Protein AF-A0A1J3JUL1-F1 (afdb_monomer)

Sequence (187 aa):
LAASTSNGNPLPDGVLQKTLEACDRVLDLDSTRTKVLEFVESKMGSVAPNLSVAAKLMGTAGGLSALANMPACDVQVLGHKRKSLVGFASHSSRVGYLEQTEILQKKTPPGLGMRVGRLLAAKSTLAARVDAEGGDPAGTYGRALREEIGKKIDKWQEPPPARQPKPLAVPCFEPKKRRGGRRLRRM

pLDDT: mean 82.04, std 10.99, range [49.25, 96.75]

Structure (mmCIF, N/CA/C/O backbone):
data_AF-A0A1J3JUL1-F1
#
_entry.id   AF-A0A1J3JUL1-F1
#
loop_
_atom_site.group_PDB
_atom_site.id
_atom_site.type_symbol
_atom_site.label_atom_id
_atom_site.label_alt_id
_atom_site.label_comp_id
_atom_site.label_asym_id
_atom_site.label_entity_id
_atom_site.label_seq_id
_atom_site.pdbx_PDB_ins_code
_atom_site.Cartn_x
_atom_site.Cartn_y
_atom_site.Cartn_z
_atom_site.occupancy
_atom_site.B_iso_or_equiv
_atom_site.auth_seq_id
_atom_site.auth_comp_id
_atom_site.auth_asym_id
_atom_site.auth_atom_id
_atom_site.pdbx_PDB_model_num
ATOM 1 N N . LEU A 1 1 ? 12.029 1.481 38.246 1.00 54.12 1 LEU A N 1
ATOM 2 C CA . LEU A 1 1 ? 12.838 2.704 38.467 1.00 54.12 1 LEU A CA 1
ATOM 3 C C . LEU A 1 1 ? 12.025 3.974 38.223 1.00 54.12 1 LEU A C 1
ATOM 5 O O . LEU A 1 1 ? 11.903 4.744 39.160 1.00 54.12 1 LEU A O 1
ATOM 9 N N . ALA A 1 2 ? 11.380 4.157 37.061 1.00 68.25 2 ALA A N 1
ATOM 10 C CA . ALA A 1 2 ? 10.563 5.355 36.794 1.00 68.25 2 ALA A CA 1
ATOM 11 C C . ALA A 1 2 ? 9.402 5.580 37.789 1.00 68.25 2 ALA A C 1
ATOM 13 O O . ALA A 1 2 ? 9.157 6.715 38.173 1.00 68.25 2 ALA A O 1
ATOM 14 N N . ALA A 1 3 ? 8.738 4.514 38.255 1.00 72.50 3 ALA A N 1
ATOM 15 C CA . ALA A 1 3 ? 7.666 4.615 39.255 1.00 72.50 3 ALA A CA 1
ATOM 16 C C . ALA A 1 3 ? 8.159 5.045 40.653 1.00 72.50 3 ALA A C 1
ATOM 18 O O . ALA A 1 3 ? 7.391 5.585 41.436 1.00 72.50 3 ALA A O 1
ATOM 19 N N . SER A 1 4 ? 9.437 4.813 40.972 1.00 71.94 4 SER A N 1
ATOM 20 C CA . SER A 1 4 ? 10.032 5.156 42.272 1.00 71.94 4 SER A CA 1
ATOM 21 C C . SER A 1 4 ? 10.598 6.581 42.303 1.00 71.94 4 SER A C 1
ATOM 23 O O . SER A 1 4 ? 10.791 7.129 43.380 1.00 71.94 4 SER A O 1
ATOM 25 N N . THR A 1 5 ? 10.874 7.179 41.137 1.00 82.25 5 THR A N 1
ATOM 26 C CA . THR A 1 5 ? 11.437 8.536 40.992 1.00 82.25 5 THR A CA 1
ATOM 27 C C . THR A 1 5 ? 10.463 9.518 40.332 1.00 82.25 5 THR A C 1
ATOM 29 O O . THR A 1 5 ? 10.878 10.584 39.880 1.00 82.25 5 THR A O 1
ATOM 32 N N . SER A 1 6 ? 9.183 9.160 40.190 1.00 81.69 6 SER A N 1
ATOM 33 C CA . SER A 1 6 ? 8.182 10.038 39.583 1.00 81.69 6 SER A CA 1
ATOM 34 C C . SER A 1 6 ? 7.623 11.023 40.607 1.00 81.69 6 SER A C 1
ATOM 36 O O . SER A 1 6 ? 7.061 10.604 41.614 1.00 81.69 6 SER A O 1
ATOM 38 N N . ASN A 1 7 ? 7.667 12.319 40.297 1.00 83.81 7 ASN A N 1
ATOM 39 C CA . ASN A 1 7 ? 7.059 13.395 41.097 1.00 83.81 7 ASN A CA 1
ATOM 40 C C . ASN A 1 7 ? 5.519 13.468 40.948 1.00 83.81 7 ASN A C 1
ATOM 42 O O . ASN A 1 7 ? 4.942 14.552 40.977 1.00 83.81 7 ASN A O 1
ATOM 46 N N . GLY A 1 8 ? 4.854 12.342 40.676 1.00 82.81 8 GLY A N 1
ATOM 47 C CA . GLY A 1 8 ? 3.410 12.291 40.439 1.00 82.81 8 GLY A CA 1
ATOM 48 C C . GLY A 1 8 ? 2.609 12.228 41.740 1.00 82.81 8 GLY A C 1
ATOM 49 O O . GLY A 1 8 ? 3.049 11.616 42.709 1.00 82.81 8 GLY A O 1
ATOM 50 N N . ASN A 1 9 ? 1.412 12.819 41.745 1.00 84.38 9 ASN A N 1
ATOM 51 C CA . ASN A 1 9 ? 0.472 12.712 42.863 1.00 84.38 9 ASN A CA 1
ATOM 52 C C . ASN A 1 9 ? -0.394 11.445 42.732 1.00 84.38 9 ASN A C 1
ATOM 54 O O . ASN A 1 9 ? -0.746 11.077 41.606 1.00 84.38 9 ASN A O 1
ATOM 58 N N . PRO A 1 10 ? -0.780 10.796 43.847 1.00 83.31 10 PRO A N 1
ATOM 59 C CA . PRO A 1 10 ? -1.686 9.654 43.811 1.00 83.31 10 PRO A CA 1
ATOM 60 C C . PRO A 1 10 ? -3.059 10.067 43.264 1.00 83.31 10 PRO A C 1
ATOM 62 O O . PRO A 1 10 ? -3.615 11.100 43.642 1.00 83.31 10 PRO A O 1
ATOM 65 N N . LEU A 1 11 ? -3.595 9.257 42.351 1.00 85.31 11 LEU A N 1
ATOM 66 C CA . LEU A 1 11 ? -4.933 9.449 41.796 1.00 85.31 11 LEU A CA 1
ATOM 67 C C . LEU A 1 11 ? -5.987 9.014 42.828 1.00 85.31 11 LEU A C 1
ATOM 69 O O . LEU A 1 11 ? -5.806 7.974 43.456 1.00 85.31 11 LEU A O 1
ATOM 73 N N . PRO A 1 12 ? -7.096 9.757 42.990 1.00 92.25 12 PRO A N 1
ATOM 74 C CA . PRO A 1 12 ? -8.197 9.325 43.846 1.00 92.25 12 PRO A CA 1
ATOM 75 C C . PRO A 1 12 ? -8.881 8.079 43.266 1.00 92.25 12 PRO A C 1
ATOM 77 O O . PRO A 1 12 ? -9.034 7.972 42.046 1.00 92.25 12 PRO A O 1
ATOM 80 N N . ASP A 1 13 ? -9.348 7.174 44.131 1.00 89.50 13 ASP A N 1
ATOM 81 C CA . ASP A 1 13 ? -9.840 5.836 43.752 1.00 89.50 13 ASP A CA 1
ATOM 82 C C . ASP A 1 13 ? -10.918 5.863 42.657 1.00 89.50 13 ASP A C 1
ATOM 84 O O . ASP A 1 13 ? -10.868 5.089 41.701 1.00 89.50 13 ASP A O 1
ATOM 88 N N . GLY A 1 14 ? -11.853 6.818 42.722 1.00 92.12 14 GLY A N 1
ATOM 89 C CA . GLY A 1 14 ? -12.905 6.962 41.709 1.00 92.12 14 GLY A CA 1
ATOM 90 C C . GLY A 1 14 ? -12.401 7.418 40.332 1.00 92.12 14 GLY A C 1
ATOM 91 O O . GLY A 1 14 ? -13.039 7.136 39.318 1.00 92.12 14 GLY A O 1
ATOM 92 N N . VAL A 1 15 ? -11.264 8.120 40.267 1.00 91.44 15 VAL A N 1
ATOM 93 C CA . VAL A 1 15 ? -10.603 8.471 38.998 1.00 91.44 15 VAL A CA 1
ATOM 94 C C . VAL A 1 15 ? -9.750 7.301 38.524 1.00 91.44 15 VAL A C 1
ATOM 96 O O . VAL A 1 15 ? -9.795 6.982 37.339 1.00 91.44 15 VAL A O 1
ATOM 99 N N . LEU A 1 16 ? -9.048 6.619 39.436 1.00 91.69 16 LEU A N 1
ATOM 100 C CA . LEU A 1 16 ? -8.253 5.432 39.126 1.00 91.69 16 LEU A CA 1
ATOM 101 C C . LEU A 1 16 ? -9.113 4.344 38.465 1.00 91.69 16 LEU A C 1
ATOM 103 O O . LEU A 1 16 ? -8.769 3.859 37.388 1.00 91.69 16 LEU A O 1
ATOM 107 N N . GLN A 1 17 ? -10.270 4.027 39.049 1.00 94.88 17 GLN A N 1
ATOM 108 C CA . GLN A 1 17 ? -11.186 3.026 38.503 1.00 94.88 17 GLN A CA 1
ATOM 109 C C . GLN A 1 17 ? -11.669 3.400 37.094 1.00 94.88 17 GLN A C 1
ATOM 111 O O . GLN A 1 17 ? -11.587 2.587 36.178 1.00 94.88 17 GLN A O 1
ATOM 116 N N . LYS A 1 18 ? -12.058 4.663 36.874 1.00 94.75 18 LYS A N 1
ATOM 117 C CA . LYS A 1 18 ? -12.450 5.156 35.541 1.00 94.75 18 LYS A CA 1
ATOM 118 C C . LYS A 1 18 ? -11.309 5.089 34.529 1.00 94.75 18 LYS A C 1
ATOM 120 O O . LYS A 1 18 ? -11.552 4.804 33.359 1.00 94.75 18 LYS A O 1
ATOM 125 N N . THR A 1 19 ? -10.074 5.374 34.949 1.00 94.00 19 THR A N 1
ATOM 126 C CA . THR A 1 19 ? -8.912 5.269 34.056 1.00 94.00 19 THR A CA 1
ATOM 127 C C . THR A 1 19 ? -8.612 3.825 33.679 1.00 94.00 19 THR A C 1
ATOM 129 O O . THR A 1 19 ? -8.316 3.571 32.517 1.00 94.00 19 THR A O 1
ATOM 132 N N . LEU A 1 20 ? -8.749 2.881 34.614 1.00 94.88 20 LEU A N 1
ATOM 133 C CA . LEU A 1 20 ? -8.580 1.455 34.336 1.00 94.88 20 LEU A CA 1
ATOM 134 C C . LEU A 1 20 ? -9.670 0.947 33.385 1.00 94.88 20 LEU A C 1
ATOM 136 O O . LEU A 1 20 ? -9.342 0.372 32.354 1.00 94.88 20 LEU A O 1
ATOM 140 N N . GLU A 1 21 ? -10.938 1.287 33.634 1.00 95.81 21 GLU A N 1
ATOM 141 C CA . GLU A 1 21 ? -12.042 0.956 32.719 1.00 95.81 21 GLU A CA 1
ATOM 142 C C . GLU A 1 21 ? -11.836 1.545 31.314 1.00 95.81 21 GLU A C 1
ATOM 144 O O . GLU A 1 21 ? -12.168 0.919 30.307 1.00 95.81 21 GLU A O 1
ATOM 149 N N . ALA A 1 22 ? -11.295 2.764 31.216 1.00 95.50 22 ALA A N 1
ATOM 150 C CA . ALA A 1 22 ? -10.967 3.369 29.930 1.00 95.50 22 ALA A CA 1
ATOM 151 C C . ALA A 1 22 ? -9.841 2.607 29.214 1.00 95.50 22 ALA A C 1
ATOM 153 O O . ALA A 1 22 ? -9.928 2.405 28.003 1.00 95.50 22 ALA A O 1
ATOM 154 N N . CYS A 1 23 ? -8.812 2.164 29.943 1.00 96.25 23 CYS A N 1
ATOM 155 C CA . CYS A 1 23 ? -7.747 1.324 29.400 1.00 96.25 23 CYS A CA 1
ATOM 156 C C . CYS A 1 23 ? -8.290 -0.014 28.884 1.00 96.25 23 CYS A C 1
ATOM 158 O O . CYS A 1 23 ? -7.965 -0.392 27.760 1.00 96.25 23 CYS A O 1
ATOM 160 N N . ASP A 1 24 ? -9.164 -0.677 29.642 1.00 96.75 24 ASP A N 1
ATOM 161 C CA . ASP A 1 24 ? -9.777 -1.946 29.236 1.00 96.75 24 ASP A CA 1
ATOM 162 C C . ASP A 1 24 ? -10.604 -1.776 27.955 1.00 96.75 24 ASP A C 1
ATOM 164 O O . ASP A 1 24 ? -10.423 -2.515 26.989 1.00 96.75 24 ASP A O 1
ATOM 168 N N . ARG A 1 25 ? -11.410 -0.708 27.865 1.00 96.06 25 ARG A N 1
ATOM 169 C CA . ARG A 1 25 ? -12.145 -0.374 26.630 1.00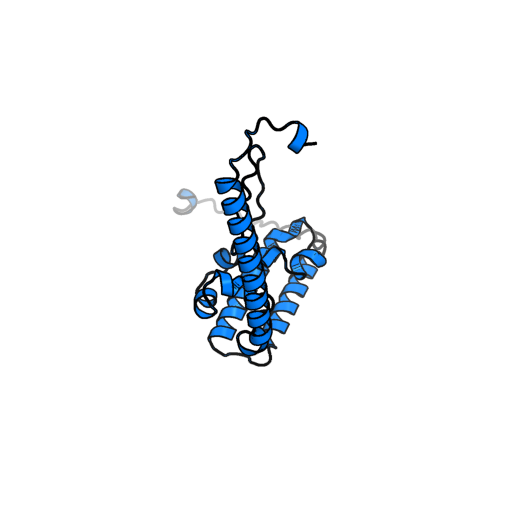 96.06 25 ARG A CA 1
ATOM 170 C C . ARG A 1 25 ? -11.222 -0.130 25.438 1.00 96.06 25 ARG A C 1
ATOM 172 O O . ARG A 1 25 ? -11.572 -0.473 24.311 1.00 96.06 25 ARG A O 1
ATOM 179 N N . VAL A 1 26 ? -10.058 0.485 25.651 1.00 96.19 26 VAL A N 1
ATOM 180 C CA . VAL A 1 26 ? -9.067 0.696 24.583 1.00 96.19 26 VAL A CA 1
ATOM 181 C C . VAL A 1 26 ? -8.480 -0.636 24.115 1.00 96.19 26 VAL A C 1
ATOM 183 O O . VAL A 1 26 ? -8.322 -0.826 22.908 1.00 96.19 26 VAL A O 1
ATOM 186 N N . LEU A 1 27 ? -8.199 -1.565 25.032 1.00 95.81 27 LEU A N 1
ATOM 187 C CA . LEU A 1 27 ? -7.730 -2.911 24.694 1.00 95.81 27 LEU A CA 1
ATOM 188 C C . LEU A 1 27 ? -8.799 -3.701 23.926 1.00 95.81 27 LEU A C 1
ATOM 190 O O . LEU A 1 27 ? -8.493 -4.318 22.903 1.00 95.81 27 LEU A O 1
ATOM 194 N N . ASP A 1 28 ? -10.061 -3.607 24.343 1.00 96.50 28 ASP A N 1
ATOM 195 C CA . ASP A 1 28 ? -11.188 -4.228 23.643 1.00 96.50 28 ASP A CA 1
ATOM 196 C C . ASP A 1 28 ? -11.354 -3.672 22.223 1.00 96.50 28 ASP A C 1
ATOM 198 O O . ASP A 1 28 ? -11.543 -4.434 21.267 1.00 96.50 28 ASP A O 1
ATOM 202 N N . LEU A 1 29 ? -11.227 -2.353 22.052 1.00 95.00 29 LEU A N 1
ATOM 203 C CA . LEU A 1 29 ? -11.261 -1.709 20.739 1.00 95.00 29 LEU A CA 1
ATOM 204 C C . LEU A 1 29 ? -10.097 -2.153 19.848 1.00 95.00 29 LEU A C 1
ATOM 206 O O . LEU A 1 29 ? -10.309 -2.390 18.657 1.00 95.00 29 LEU A O 1
ATOM 210 N N . ASP A 1 30 ? -8.889 -2.300 20.395 1.00 91.06 30 ASP A N 1
ATOM 211 C CA . ASP A 1 30 ? -7.740 -2.786 19.626 1.00 91.06 30 ASP A CA 1
ATOM 212 C C . ASP A 1 30 ? -7.923 -4.255 19.210 1.00 91.06 30 ASP A C 1
ATOM 214 O O . ASP A 1 30 ? -7.691 -4.600 18.050 1.00 91.06 30 ASP A O 1
ATOM 218 N N . SER A 1 31 ? -8.470 -5.097 20.096 1.00 93.88 31 SER A N 1
ATOM 219 C CA . SER A 1 31 ? -8.807 -6.492 19.775 1.00 93.88 31 SER A CA 1
ATOM 220 C C . SER A 1 31 ? -9.925 -6.616 18.729 1.00 93.88 31 SER A C 1
ATOM 222 O O . SER A 1 31 ? -9.931 -7.516 17.890 1.00 93.88 31 SER A O 1
ATOM 224 N N . THR A 1 32 ? -10.891 -5.697 18.743 1.00 92.88 32 THR A N 1
ATOM 225 C CA . THR A 1 32 ? -11.963 -5.657 17.742 1.00 92.88 32 THR A CA 1
ATOM 226 C C . THR A 1 32 ? -11.412 -5.192 16.399 1.00 92.88 32 THR A C 1
ATOM 228 O O . THR A 1 32 ? -11.752 -5.740 15.350 1.00 92.88 32 THR A O 1
ATOM 231 N N . ARG A 1 33 ? -10.499 -4.218 16.418 1.00 86.69 33 ARG A N 1
ATOM 232 C CA . ARG A 1 33 ? -9.813 -3.728 15.225 1.00 86.69 33 ARG A CA 1
ATOM 233 C C . ARG A 1 33 ? -9.001 -4.825 14.539 1.00 86.69 33 ARG A C 1
ATOM 235 O O . ARG A 1 33 ? -9.057 -4.912 13.313 1.00 86.69 33 ARG A O 1
ATOM 242 N N . THR A 1 34 ? -8.258 -5.643 15.283 1.00 85.75 34 THR A N 1
ATOM 243 C CA . THR A 1 34 ? -7.502 -6.764 14.698 1.00 85.75 34 THR A CA 1
ATOM 244 C C . THR A 1 34 ? -8.429 -7.792 14.059 1.00 85.75 34 THR A C 1
ATOM 246 O O . THR A 1 34 ? -8.206 -8.144 12.904 1.00 85.75 34 THR A O 1
ATOM 249 N N . LYS A 1 35 ? -9.535 -8.163 14.717 1.00 89.38 35 LYS A N 1
ATOM 250 C CA . LYS A 1 35 ? -10.554 -9.064 14.137 1.00 89.38 35 LYS A CA 1
ATOM 251 C C . LYS A 1 35 ? -11.140 -8.536 12.824 1.00 89.38 35 LYS A C 1
ATOM 253 O O . LYS A 1 35 ? -11.316 -9.291 11.872 1.00 89.38 35 LYS A O 1
ATOM 258 N N . VAL A 1 36 ? -11.430 -7.234 12.745 1.00 85.88 36 VAL A N 1
ATOM 259 C CA . VAL A 1 36 ? -11.925 -6.612 11.504 1.00 85.88 36 VAL A CA 1
ATOM 260 C C . VAL A 1 36 ? -10.863 -6.657 10.404 1.00 85.88 36 VAL A C 1
ATOM 262 O O . VAL A 1 36 ? -11.195 -6.939 9.254 1.00 85.88 36 VAL A O 1
ATOM 265 N N . LEU A 1 37 ? -9.592 -6.415 10.734 1.00 80.06 37 LEU A N 1
ATOM 266 C CA . LEU A 1 37 ? -8.500 -6.513 9.763 1.00 80.06 37 LEU A CA 1
ATOM 267 C C . LEU A 1 37 ? -8.333 -7.944 9.239 1.00 80.06 37 LEU A C 1
ATOM 269 O O . LEU A 1 37 ? -8.253 -8.117 8.028 1.00 80.06 37 LEU A O 1
ATOM 273 N N . GLU A 1 38 ? -8.365 -8.953 10.110 1.00 83.25 38 GLU A N 1
ATOM 274 C CA . GLU A 1 38 ? -8.310 -10.370 9.719 1.00 83.25 38 GLU A CA 1
ATOM 275 C C . GLU A 1 38 ? -9.493 -10.760 8.820 1.00 83.25 38 GLU A C 1
ATOM 277 O O . GLU A 1 38 ? -9.323 -11.429 7.797 1.00 83.25 38 GLU A O 1
ATOM 282 N N . PHE A 1 39 ? -10.700 -10.285 9.143 1.00 84.75 39 PHE A N 1
ATOM 283 C CA . PHE A 1 39 ? -11.875 -10.502 8.302 1.00 84.75 39 PHE A CA 1
ATOM 284 C C . PHE A 1 39 ? -11.696 -9.889 6.908 1.00 84.75 39 PHE A C 1
ATOM 286 O O . PHE A 1 39 ? -11.957 -10.546 5.897 1.00 84.75 39 PHE A O 1
ATOM 293 N N . VAL A 1 40 ? -11.205 -8.651 6.837 1.00 80.38 40 VAL A N 1
ATOM 294 C CA . VAL A 1 40 ? -10.922 -7.972 5.568 1.00 80.38 40 VAL A CA 1
ATOM 295 C C . VAL A 1 40 ? -9.830 -8.704 4.786 1.00 80.38 40 VAL A C 1
ATOM 297 O O . VAL A 1 40 ? -9.984 -8.891 3.582 1.00 80.38 40 VAL A O 1
ATOM 300 N N . GLU A 1 41 ? -8.770 -9.182 5.441 1.00 78.94 41 GLU A N 1
ATOM 301 C CA . GLU A 1 41 ? -7.718 -9.993 4.813 1.00 78.94 41 GLU A CA 1
ATOM 302 C C . GLU A 1 41 ? -8.278 -11.294 4.216 1.00 78.94 41 GLU A C 1
ATOM 304 O O . GLU A 1 41 ? -7.962 -11.622 3.072 1.00 78.94 41 GLU A O 1
ATOM 309 N N . SER A 1 42 ? -9.191 -11.975 4.918 1.00 83.44 42 SER A N 1
ATOM 310 C CA . SER A 1 42 ? -9.843 -13.195 4.416 1.00 83.44 42 SER A CA 1
ATOM 311 C C . SER A 1 42 ? -10.685 -12.958 3.154 1.00 83.44 42 SER A C 1
ATOM 313 O O . SER A 1 42 ? -10.740 -13.804 2.261 1.00 83.44 42 SER A O 1
ATOM 315 N N . LYS A 1 43 ? -11.323 -11.784 3.046 1.00 81.94 43 LYS A N 1
ATOM 316 C CA . LYS A 1 43 ? -12.137 -11.391 1.885 1.00 81.94 43 LYS A CA 1
ATOM 317 C C . LYS A 1 43 ? -11.320 -10.722 0.786 1.00 81.94 43 LYS A C 1
ATOM 319 O O . LYS A 1 43 ? -11.799 -10.614 -0.345 1.00 81.94 43 LYS A O 1
ATOM 324 N N . MET A 1 44 ? -10.081 -10.337 1.077 1.00 81.31 44 MET A N 1
ATOM 325 C CA . MET A 1 44 ? -9.228 -9.605 0.152 1.00 81.31 44 MET A CA 1
ATOM 326 C C . MET A 1 44 ? -8.979 -10.358 -1.146 1.00 81.31 44 MET A C 1
ATOM 328 O O . MET A 1 44 ? -9.042 -9.759 -2.212 1.00 81.31 44 MET A O 1
ATOM 332 N N . GLY A 1 45 ? -8.785 -11.678 -1.063 1.00 77.25 45 GLY A N 1
ATOM 333 C CA . GLY A 1 45 ? -8.585 -12.521 -2.242 1.00 77.25 45 GLY A CA 1
ATOM 334 C C . GLY A 1 45 ? -9.751 -12.482 -3.236 1.00 77.25 45 GLY A C 1
ATOM 335 O O . GLY A 1 45 ? -9.544 -12.774 -4.405 1.00 77.25 45 GLY A O 1
ATOM 336 N N . SER A 1 46 ? -10.953 -12.092 -2.790 1.00 78.12 46 SER A N 1
ATOM 337 C CA . SER A 1 46 ? -12.123 -11.899 -3.658 1.00 78.12 46 SER A CA 1
ATOM 338 C C . SER A 1 46 ? -12.346 -10.447 -4.093 1.00 78.12 46 SER A C 1
ATOM 340 O O . SER A 1 46 ? -12.885 -10.220 -5.168 1.00 78.12 46 SER A O 1
ATOM 342 N N . VAL A 1 47 ? -11.951 -9.469 -3.270 1.00 78.75 47 VAL A N 1
ATOM 343 C CA . VAL A 1 47 ? -12.249 -8.040 -3.494 1.00 78.75 47 VAL A CA 1
ATOM 344 C C . VAL A 1 47 ? -11.123 -7.323 -4.239 1.00 78.75 47 VAL A C 1
ATOM 346 O O . VAL A 1 47 ? -11.390 -6.473 -5.078 1.00 78.75 47 VAL A O 1
ATOM 349 N N . ALA A 1 48 ? -9.869 -7.638 -3.919 1.00 81.44 48 ALA A N 1
ATOM 350 C CA . ALA A 1 48 ? -8.688 -7.018 -4.511 1.00 81.44 48 ALA A CA 1
ATOM 351 C C . ALA A 1 48 ? -7.553 -8.057 -4.625 1.00 81.44 48 ALA A C 1
ATOM 353 O O . ALA A 1 48 ? -6.598 -8.037 -3.838 1.00 81.44 48 ALA A O 1
ATOM 354 N N . PRO A 1 49 ? -7.661 -9.013 -5.569 1.00 80.69 49 PRO A N 1
ATOM 355 C CA . PRO A 1 49 ? -6.707 -10.114 -5.713 1.00 80.69 49 PRO A CA 1
ATOM 356 C C . PRO A 1 49 ? -5.303 -9.649 -6.131 1.00 80.69 49 PRO A C 1
ATOM 358 O O . PRO A 1 49 ? -4.327 -10.371 -5.914 1.00 80.69 49 PRO A O 1
ATOM 361 N N . ASN A 1 50 ? -5.169 -8.448 -6.708 1.00 81.56 50 ASN A N 1
ATOM 362 C CA . ASN A 1 50 ? -3.889 -7.924 -7.180 1.00 81.56 50 ASN A CA 1
ATOM 363 C C . ASN A 1 50 ? -3.113 -7.139 -6.104 1.00 81.56 50 ASN A C 1
ATOM 365 O O . ASN A 1 50 ? -1.924 -6.857 -6.290 1.00 81.56 50 ASN A O 1
ATOM 369 N N . LEU A 1 51 ? -3.734 -6.820 -4.962 1.00 77.75 51 LEU A N 1
ATOM 370 C CA . LEU A 1 51 ? -3.133 -6.064 -3.861 1.00 77.75 51 LEU A CA 1
ATOM 371 C C . LEU A 1 51 ? -2.882 -6.923 -2.611 1.00 77.75 51 LEU A C 1
ATOM 373 O O . LEU A 1 51 ? -3.776 -7.186 -1.815 1.00 77.75 51 LEU A O 1
ATOM 377 N N . SER A 1 52 ? -1.618 -7.253 -2.335 1.00 64.38 52 SER A N 1
ATOM 378 C CA . SER A 1 52 ? -1.255 -8.068 -1.161 1.00 64.38 52 SER A CA 1
ATOM 379 C C . SER A 1 52 ? -1.273 -7.328 0.188 1.00 64.38 52 SER A C 1
ATOM 381 O O . SER A 1 52 ? -1.304 -7.967 1.231 1.00 64.38 52 SER A O 1
ATOM 383 N N . VAL A 1 53 ? -1.251 -5.990 0.197 1.00 66.94 53 VAL A N 1
ATOM 384 C CA . VAL A 1 53 ? -1.208 -5.143 1.419 1.00 66.94 53 VAL A CA 1
ATOM 385 C C . VAL A 1 53 ? -2.480 -4.292 1.532 1.00 66.94 53 VAL A C 1
ATOM 387 O O . VAL A 1 53 ? -2.514 -3.243 2.180 1.00 66.94 53 VAL A O 1
ATOM 390 N N . ALA A 1 54 ? -3.543 -4.714 0.845 1.00 69.06 54 ALA A N 1
ATOM 391 C CA . ALA A 1 54 ? -4.724 -3.894 0.651 1.00 69.06 54 ALA A CA 1
ATOM 392 C C . ALA A 1 54 ? -5.517 -3.654 1.934 1.00 69.06 54 ALA A C 1
ATOM 394 O O . ALA A 1 54 ? -6.063 -2.572 2.068 1.00 69.06 54 ALA A O 1
ATOM 395 N N . ALA A 1 55 ? -5.565 -4.583 2.894 1.00 79.19 55 ALA A N 1
ATOM 396 C CA . ALA A 1 55 ? -6.438 -4.429 4.064 1.00 79.19 55 ALA A CA 1
ATOM 397 C C . ALA A 1 55 ? -6.128 -3.151 4.863 1.00 79.19 55 ALA A C 1
ATOM 399 O O . ALA A 1 55 ? -7.017 -2.346 5.141 1.00 79.19 55 ALA A O 1
ATOM 400 N N . LYS A 1 56 ? -4.843 -2.909 5.156 1.00 84.06 56 LYS A N 1
ATOM 401 C CA . LYS A 1 56 ? -4.399 -1.705 5.875 1.00 84.06 56 LYS A CA 1
ATOM 402 C C . LYS A 1 56 ? -4.548 -0.445 5.024 1.00 84.06 56 LYS A C 1
ATOM 404 O O . LYS A 1 56 ? -5.042 0.562 5.524 1.00 84.06 56 LYS A O 1
ATOM 409 N N . LEU A 1 57 ? -4.154 -0.506 3.749 1.00 86.00 57 LEU A N 1
ATOM 410 C CA . LEU A 1 57 ? -4.242 0.638 2.837 1.00 86.00 57 LEU A CA 1
ATOM 411 C C . LEU A 1 57 ? -5.697 1.042 2.587 1.00 86.00 57 LEU A C 1
ATOM 413 O O . LEU A 1 57 ? -6.034 2.202 2.793 1.00 86.00 57 LEU A O 1
ATOM 417 N N . MET A 1 58 ? -6.566 0.092 2.242 1.00 85.75 58 MET A N 1
ATOM 418 C CA . MET A 1 58 ? -8.000 0.307 2.048 1.00 85.75 58 MET A CA 1
ATOM 419 C C . MET A 1 58 ? -8.700 0.750 3.324 1.00 85.75 58 MET A C 1
ATOM 421 O O . MET A 1 58 ? -9.503 1.676 3.263 1.00 85.75 58 MET A O 1
ATOM 425 N N . GLY A 1 59 ? -8.372 0.148 4.472 1.00 83.75 59 GLY A N 1
ATOM 426 C CA . GLY A 1 59 ? -8.934 0.554 5.758 1.00 83.75 59 GLY A CA 1
ATOM 427 C C . GLY A 1 59 ? -8.640 2.020 6.075 1.00 83.75 59 GLY A C 1
ATOM 428 O O . 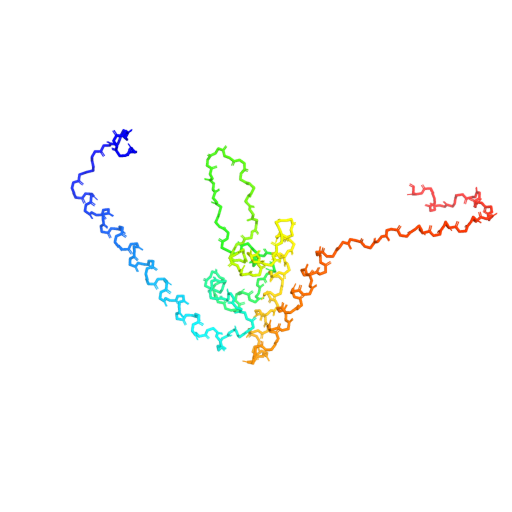GLY A 1 59 ? -9.520 2.736 6.538 1.00 83.75 59 GLY A O 1
ATOM 429 N N . THR A 1 60 ? -7.430 2.499 5.764 1.00 84.25 60 THR A N 1
ATOM 430 C CA . THR A 1 60 ? -7.095 3.925 5.932 1.00 84.25 60 THR A CA 1
ATOM 431 C C . THR A 1 60 ? -7.575 4.827 4.807 1.00 84.25 60 THR A C 1
ATOM 433 O O . THR A 1 60 ? -7.801 6.008 5.041 1.00 84.25 60 THR A O 1
ATOM 436 N N . ALA A 1 61 ? -7.728 4.287 3.601 1.00 86.44 61 ALA A N 1
ATOM 437 C CA . ALA A 1 61 ? -8.193 5.032 2.443 1.00 86.44 61 ALA A CA 1
ATOM 438 C C . ALA A 1 61 ? -9.713 5.245 2.434 1.00 86.44 61 ALA A C 1
ATOM 440 O O . ALA A 1 61 ? -10.185 6.151 1.756 1.00 86.44 61 ALA A O 1
ATOM 441 N N . GLY A 1 62 ? -10.470 4.426 3.170 1.00 85.62 62 GLY A N 1
ATOM 442 C CA . GLY A 1 62 ? -11.933 4.437 3.146 1.00 85.62 62 GLY A CA 1
ATOM 443 C C . GLY A 1 62 ? -12.534 3.549 2.052 1.00 85.62 62 GLY A C 1
ATOM 444 O O . GLY A 1 62 ? -13.645 3.804 1.602 1.00 85.62 62 GLY A O 1
ATOM 445 N N . GLY A 1 63 ? -11.810 2.512 1.618 1.00 87.31 63 GLY A N 1
ATOM 446 C CA . GLY A 1 63 ? -12.273 1.530 0.633 1.00 87.31 63 GLY A CA 1
ATOM 447 C C . GLY A 1 63 ? -11.481 1.516 -0.677 1.00 87.31 63 GLY A C 1
ATOM 448 O O . GLY A 1 63 ? -10.554 2.302 -0.885 1.00 87.31 63 GLY A O 1
ATOM 449 N N . LEU A 1 64 ? -11.850 0.585 -1.563 1.00 87.94 64 LEU A N 1
ATOM 450 C CA . LEU A 1 64 ? -11.143 0.327 -2.823 1.00 87.94 64 LEU A CA 1
ATOM 451 C C . LEU A 1 64 ? -11.288 1.479 -3.826 1.00 87.94 64 LEU A C 1
ATOM 453 O O . LEU A 1 64 ? -10.303 1.893 -4.431 1.00 87.94 64 LEU A O 1
ATOM 457 N N . SER A 1 65 ? -12.491 2.042 -3.958 1.00 89.81 65 SER A N 1
ATOM 458 C CA . SER A 1 65 ? -12.772 3.164 -4.865 1.00 89.81 65 SER A CA 1
ATOM 459 C C . SER A 1 65 ? -11.995 4.425 -4.481 1.00 89.81 65 SER A C 1
ATOM 461 O O . SER A 1 65 ? -11.394 5.080 -5.332 1.00 89.81 65 SER A O 1
ATOM 463 N N . ALA A 1 66 ? -11.942 4.738 -3.184 1.00 91.25 66 ALA A N 1
ATOM 464 C CA . ALA A 1 66 ? -11.145 5.843 -2.666 1.00 91.25 66 ALA A CA 1
ATOM 465 C C . ALA A 1 66 ? -9.647 5.615 -2.918 1.00 91.25 66 ALA A C 1
ATOM 467 O O . ALA A 1 66 ? -8.953 6.521 -3.378 1.00 91.25 66 ALA A O 1
ATOM 468 N N . LEU A 1 67 ? -9.154 4.392 -2.685 1.00 90.25 67 LEU A N 1
ATOM 469 C CA . LEU A 1 67 ? -7.756 4.033 -2.931 1.00 90.25 67 LEU A CA 1
ATOM 470 C C . LEU A 1 67 ? -7.380 4.114 -4.422 1.00 90.25 67 LEU A C 1
ATOM 472 O O . LEU A 1 67 ? -6.283 4.563 -4.746 1.00 90.25 67 LEU A O 1
ATOM 476 N N . ALA A 1 68 ? -8.279 3.725 -5.329 1.00 91.44 68 ALA A N 1
ATOM 477 C CA . ALA A 1 68 ? -8.064 3.799 -6.775 1.00 91.44 68 ALA A CA 1
ATOM 478 C C . ALA A 1 68 ? -7.929 5.249 -7.280 1.00 91.44 68 ALA A C 1
ATOM 480 O O . ALA A 1 68 ? -7.107 5.532 -8.160 1.00 91.44 68 ALA A O 1
ATOM 481 N N . ASN A 1 69 ? -8.683 6.177 -6.685 1.00 93.00 69 ASN A N 1
ATOM 482 C CA . ASN A 1 69 ? -8.641 7.602 -7.023 1.00 93.00 69 ASN A CA 1
ATOM 483 C C . ASN A 1 69 ? -7.425 8.336 -6.438 1.00 93.00 69 ASN A C 1
ATOM 485 O O . ASN A 1 69 ? -7.055 9.399 -6.940 1.00 93.00 69 ASN A O 1
ATOM 489 N N . MET A 1 70 ? -6.765 7.782 -5.416 1.00 92.50 70 MET A N 1
ATOM 490 C CA . MET A 1 70 ? -5.575 8.405 -4.837 1.00 92.50 70 MET A CA 1
ATOM 491 C C . MET A 1 70 ? -4.374 8.369 -5.793 1.00 92.50 70 MET A C 1
ATOM 493 O O . MET A 1 70 ? -4.136 7.372 -6.488 1.00 92.50 70 MET A O 1
ATOM 497 N N . PRO A 1 71 ? -3.558 9.436 -5.822 1.00 94.06 71 PRO A N 1
ATOM 498 C CA . PRO A 1 71 ? -2.286 9.416 -6.521 1.00 94.06 71 PRO A CA 1
ATOM 499 C C . PRO A 1 71 ? -1.249 8.583 -5.751 1.00 94.06 71 PRO A C 1
ATOM 501 O O . PRO A 1 71 ? -1.288 8.442 -4.528 1.00 94.06 71 PRO A O 1
ATOM 504 N N . ALA A 1 72 ? -0.251 8.072 -6.474 1.00 91.25 72 ALA A N 1
ATOM 505 C CA . ALA A 1 72 ? 0.804 7.227 -5.907 1.00 91.25 72 ALA A CA 1
ATOM 506 C C . ALA A 1 72 ? 1.599 7.899 -4.773 1.00 91.25 72 ALA A C 1
ATOM 508 O O . ALA A 1 72 ? 2.072 7.219 -3.865 1.00 91.25 72 ALA A O 1
ATOM 509 N N . CYS A 1 73 ? 1.755 9.226 -4.809 1.00 90.06 73 CYS A N 1
ATOM 510 C CA . CYS A 1 73 ? 2.445 9.966 -3.752 1.00 90.06 73 CYS A CA 1
ATOM 511 C C . CYS A 1 73 ? 1.692 9.929 -2.419 1.00 90.06 73 CYS A C 1
ATOM 513 O O . CYS A 1 73 ? 2.338 9.842 -1.378 1.00 90.06 73 CYS A O 1
ATOM 515 N N . ASP A 1 74 ? 0.361 9.928 -2.446 1.00 90.19 74 ASP A N 1
ATOM 516 C CA . ASP A 1 74 ? -0.457 9.906 -1.233 1.00 90.19 74 ASP A CA 1
ATOM 517 C C . ASP A 1 74 ? -0.481 8.492 -0.657 1.00 90.19 74 ASP A C 1
ATOM 519 O O . ASP A 1 74 ? -0.230 8.299 0.534 1.00 90.19 74 ASP A O 1
ATOM 523 N N . VAL A 1 75 ? -0.621 7.484 -1.528 1.00 89.75 75 VAL A N 1
ATOM 524 C CA . VAL A 1 75 ? -0.529 6.066 -1.147 1.00 89.75 75 VAL A CA 1
ATOM 525 C C . VAL A 1 75 ? 0.823 5.723 -0.518 1.00 89.75 75 VAL A C 1
ATOM 527 O O . VAL A 1 75 ? 0.884 4.902 0.396 1.00 89.75 75 VAL A O 1
ATOM 530 N N . GLN A 1 76 ? 1.908 6.384 -0.936 1.00 88.75 76 GLN A N 1
ATOM 531 C CA . GLN A 1 76 ? 3.228 6.196 -0.332 1.00 88.75 76 GLN A CA 1
ATOM 532 C C . GLN A 1 76 ? 3.260 6.561 1.162 1.00 88.75 76 GLN A C 1
ATOM 534 O O . GLN A 1 76 ? 3.952 5.909 1.949 1.00 88.75 76 GLN A O 1
ATOM 539 N N . VAL A 1 77 ? 2.525 7.605 1.548 1.00 87.81 77 VAL A N 1
ATOM 540 C CA . VAL A 1 77 ? 2.570 8.199 2.891 1.00 87.81 77 VAL A CA 1
ATOM 541 C C . VAL A 1 77 ? 1.407 7.703 3.769 1.00 87.81 77 VAL A C 1
ATOM 543 O O . VAL A 1 77 ? 1.378 7.978 4.968 1.00 87.81 77 VAL A O 1
ATOM 546 N N . LEU A 1 78 ? 0.479 6.903 3.228 1.00 87.12 78 LEU A N 1
ATOM 547 C CA . LEU A 1 78 ? -0.621 6.301 3.991 1.00 87.12 78 LEU A CA 1
ATOM 548 C C . LEU A 1 78 ? -0.115 5.482 5.184 1.00 87.12 78 LEU A C 1
ATOM 550 O O . LEU A 1 78 ? 0.659 4.537 5.033 1.00 87.12 78 LEU A O 1
ATOM 554 N N . GLY A 1 79 ? -0.582 5.833 6.384 1.00 78.62 79 GLY A N 1
ATOM 555 C CA . GLY A 1 79 ? -0.172 5.192 7.639 1.00 78.62 79 GLY A CA 1
ATOM 556 C C . GLY A 1 79 ? 1.064 5.792 8.297 1.00 78.62 79 GLY A C 1
ATOM 557 O O . GLY A 1 79 ? 1.437 5.367 9.392 1.00 78.62 79 GLY A O 1
ATOM 558 N N . HIS A 1 80 ? 1.691 6.791 7.676 1.00 78.56 80 HIS A N 1
ATOM 559 C CA . HIS A 1 80 ? 2.820 7.482 8.272 1.00 78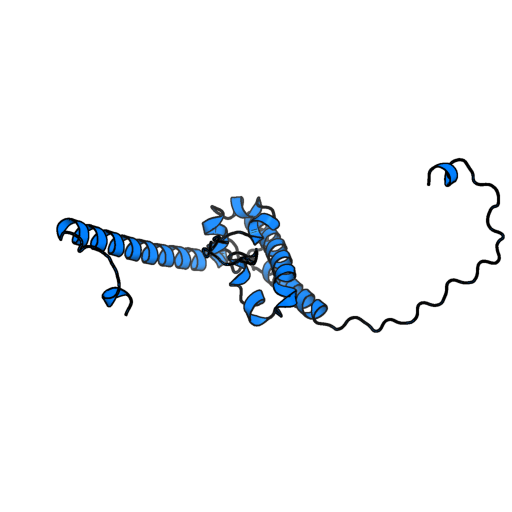.56 80 HIS A CA 1
ATOM 560 C C . HIS A 1 80 ? 2.354 8.356 9.447 1.00 78.56 80 HIS A C 1
ATOM 562 O O . HIS A 1 80 ? 1.830 9.458 9.274 1.00 78.56 80 HIS A O 1
ATOM 568 N N . LYS A 1 81 ? 2.580 7.884 10.676 1.00 65.62 81 LYS A N 1
ATOM 569 C CA . LYS A 1 81 ? 2.392 8.691 11.887 1.00 65.62 81 LYS A CA 1
ATOM 570 C C . LYS A 1 81 ? 3.660 9.498 12.145 1.00 65.62 81 LYS A C 1
ATOM 572 O O . LYS A 1 81 ? 4.729 8.918 12.322 1.00 65.62 81 LYS A O 1
ATOM 577 N N . ARG A 1 82 ? 3.551 10.832 12.202 1.00 59.38 82 ARG A N 1
ATOM 578 C CA . ARG A 1 82 ? 4.664 11.690 12.635 1.00 59.38 82 ARG A CA 1
ATOM 579 C C . ARG A 1 82 ? 5.012 11.343 14.082 1.00 59.38 82 ARG A C 1
ATOM 581 O O . ARG A 1 82 ? 4.300 11.735 15.000 1.00 59.38 82 ARG A O 1
ATOM 588 N N . LYS A 1 83 ? 6.110 10.620 14.289 1.00 56.84 83 LYS A N 1
ATOM 589 C CA . LYS A 1 8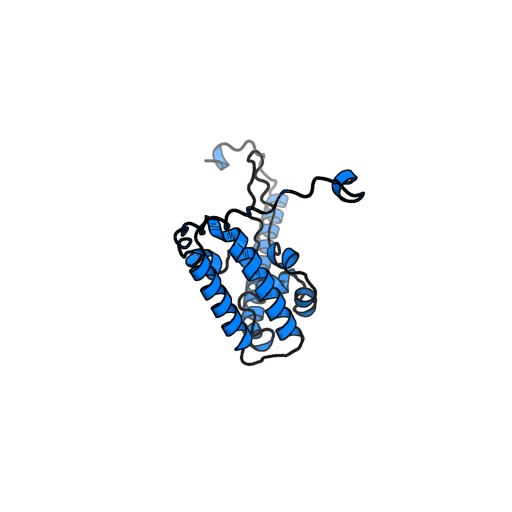3 ? 6.709 10.469 15.615 1.00 56.84 83 LYS A CA 1
ATOM 590 C C . LYS A 1 83 ? 7.520 11.733 15.884 1.00 56.84 83 LYS A C 1
ATOM 592 O O . LYS A 1 83 ? 8.688 11.813 15.521 1.00 56.84 83 LYS A O 1
ATOM 597 N N . SER A 1 84 ? 6.878 12.752 16.454 1.00 49.25 84 SER A N 1
ATOM 598 C CA . SER A 1 84 ? 7.603 13.894 17.010 1.00 49.25 84 SER A CA 1
ATOM 599 C C . SER A 1 84 ? 8.290 13.419 18.289 1.00 49.25 84 SER A C 1
ATOM 601 O O . SER A 1 84 ? 7.711 13.433 19.369 1.00 49.25 84 SER A O 1
ATOM 603 N N . LEU A 1 85 ? 9.506 12.895 18.145 1.00 56.16 85 LEU A N 1
ATOM 604 C CA . LEU A 1 85 ? 10.418 12.762 19.272 1.00 56.16 85 LEU A CA 1
ATOM 605 C C . LEU A 1 85 ? 10.913 14.172 19.587 1.00 56.16 85 LEU A C 1
ATOM 607 O O . LEU A 1 85 ? 11.656 14.765 18.804 1.00 56.16 85 LEU A O 1
ATOM 611 N N . VAL A 1 86 ? 10.435 14.722 20.702 1.00 56.59 86 VAL A N 1
ATOM 612 C CA . VAL A 1 86 ? 10.879 16.013 21.232 1.00 56.59 86 VAL A CA 1
ATOM 613 C C . VAL A 1 86 ? 12.410 15.988 21.329 1.00 56.59 86 VAL A C 1
ATOM 615 O O . VAL A 1 86 ? 12.971 15.139 22.014 1.00 56.59 86 VAL A O 1
ATOM 618 N N . GLY A 1 87 ? 13.083 16.889 20.607 1.00 60.56 87 GLY A N 1
ATOM 619 C CA . GLY A 1 87 ? 14.531 17.108 20.724 1.00 60.56 87 GLY A CA 1
ATOM 620 C C . GLY A 1 87 ? 15.442 16.419 19.697 1.00 60.56 87 GLY A C 1
ATOM 621 O O . GLY A 1 87 ? 16.628 16.728 19.686 1.00 60.56 87 GLY A O 1
ATOM 622 N N . PHE A 1 88 ? 14.940 15.565 18.795 1.00 57.66 88 PHE A N 1
ATOM 623 C CA . PHE A 1 88 ? 15.761 14.982 17.719 1.00 57.66 88 PHE A CA 1
ATOM 624 C C . PHE A 1 88 ? 15.259 15.396 16.333 1.00 57.66 88 PHE A C 1
ATOM 626 O O . PHE A 1 88 ? 14.061 15.337 16.051 1.00 57.66 88 PHE A O 1
ATOM 633 N N . ALA A 1 89 ? 16.180 15.777 15.438 1.00 50.53 89 ALA A N 1
ATOM 634 C CA . ALA A 1 89 ? 15.896 16.011 14.022 1.00 50.53 89 ALA A CA 1
ATOM 635 C C . ALA A 1 89 ? 15.496 14.685 13.352 1.00 50.53 89 ALA A C 1
ATOM 637 O O . ALA A 1 89 ? 16.318 13.969 12.777 1.00 50.53 89 ALA A O 1
ATOM 638 N N . SER A 1 90 ? 14.220 14.328 13.484 1.00 51.56 90 SER A N 1
ATOM 639 C CA . SER A 1 90 ? 13.675 13.086 12.956 1.00 51.56 90 SER A CA 1
ATOM 640 C C . SER A 1 90 ? 13.722 13.125 11.430 1.00 51.56 90 SER A C 1
ATOM 642 O O . SER A 1 90 ? 12.910 13.786 10.777 1.00 51.56 90 SER A O 1
ATOM 644 N N . HIS A 1 91 ? 14.679 12.400 10.850 1.00 51.56 91 HIS A N 1
ATOM 645 C CA . HIS A 1 91 ? 14.633 11.989 9.452 1.00 51.56 91 HIS A CA 1
ATOM 646 C C . HIS A 1 91 ? 13.522 10.943 9.325 1.00 51.56 91 HIS A C 1
ATOM 648 O O . HIS A 1 91 ? 13.775 9.745 9.254 1.00 51.56 91 HIS A O 1
ATOM 654 N N . SER A 1 92 ? 12.271 11.400 9.389 1.00 54.22 92 SER A N 1
ATOM 655 C CA . SER A 1 92 ? 11.103 10.537 9.272 1.00 54.22 92 SER A CA 1
ATOM 656 C C . SER A 1 92 ? 11.091 9.969 7.857 1.00 54.22 92 SER A C 1
ATOM 658 O O . SER A 1 92 ? 10.926 10.715 6.883 1.00 54.22 92 SER A O 1
ATOM 660 N N . SER A 1 93 ? 11.323 8.665 7.729 1.00 57.41 93 SER A N 1
ATOM 661 C CA . SER A 1 93 ? 11.207 7.973 6.455 1.00 57.41 93 SER A CA 1
ATOM 662 C C . SER A 1 93 ? 9.775 8.164 5.946 1.00 57.41 93 SER A C 1
ATOM 664 O O . SER A 1 93 ? 8.804 7.855 6.625 1.00 57.41 93 SER A O 1
ATOM 666 N N . ARG A 1 94 ? 9.615 8.788 4.771 1.00 61.56 94 ARG A N 1
ATOM 667 C CA . ARG A 1 94 ? 8.302 9.184 4.213 1.00 61.56 94 ARG A CA 1
ATOM 668 C C . ARG A 1 94 ? 7.511 8.000 3.654 1.00 61.56 94 ARG A C 1
ATOM 670 O O . ARG A 1 94 ? 6.904 8.113 2.590 1.00 61.56 94 ARG A O 1
ATOM 677 N N . VAL A 1 95 ? 7.587 6.842 4.283 1.00 63.16 95 VAL A N 1
ATOM 678 C CA . VAL A 1 95 ? 6.956 5.638 3.766 1.00 63.16 95 VAL A CA 1
ATOM 679 C C . VAL A 1 95 ? 6.107 5.072 4.901 1.00 63.16 95 VAL A C 1
ATOM 681 O O . VAL A 1 95 ? 6.562 4.907 6.026 1.00 63.16 95 VAL A O 1
ATOM 684 N N . GLY A 1 96 ? 4.809 4.935 4.639 1.00 79.88 96 GLY A N 1
ATOM 685 C CA . GLY A 1 96 ? 3.834 4.508 5.636 1.00 79.88 96 GLY A CA 1
ATOM 686 C C . GLY A 1 96 ? 3.744 2.985 5.724 1.00 79.88 96 GLY A C 1
ATOM 687 O O . GLY A 1 96 ? 4.749 2.299 5.903 1.00 79.88 96 GLY A O 1
ATOM 688 N N . TYR A 1 97 ? 2.549 2.417 5.549 1.00 84.50 97 TYR A N 1
ATOM 689 C CA . TYR A 1 97 ? 2.350 0.960 5.618 1.00 84.50 97 TYR A CA 1
ATOM 690 C C . TYR A 1 97 ? 3.178 0.167 4.601 1.00 84.50 97 TYR A C 1
ATOM 692 O O . TYR A 1 97 ? 3.462 -1.007 4.825 1.00 84.50 97 TYR A O 1
ATOM 700 N N . LEU A 1 98 ? 3.611 0.802 3.509 1.00 84.50 98 LEU A N 1
ATOM 701 C CA . LEU A 1 98 ? 4.454 0.158 2.508 1.00 84.50 98 LEU A CA 1
ATOM 702 C C . LEU A 1 98 ? 5.843 -0.231 3.053 1.00 84.50 98 LEU A C 1
ATOM 704 O O . LEU A 1 98 ? 6.396 -1.215 2.571 1.00 84.50 98 LEU A O 1
ATOM 708 N N . GLU A 1 99 ? 6.387 0.428 4.087 1.00 79.19 99 GLU A N 1
ATOM 709 C CA . GLU A 1 99 ? 7.659 -0.004 4.718 1.00 79.19 99 GLU A CA 1
ATOM 710 C C . GLU 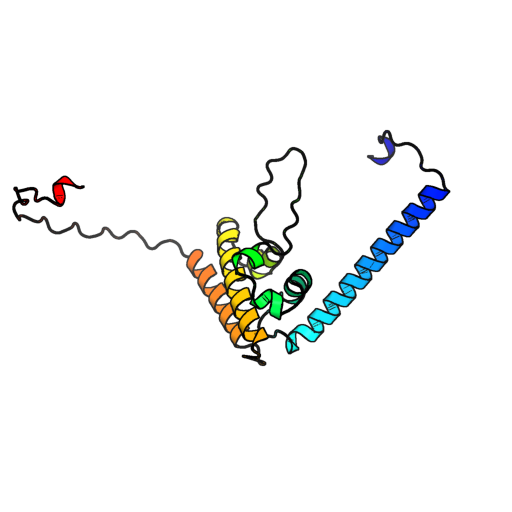A 1 99 ? 7.560 -1.359 5.398 1.00 79.19 99 GLU A C 1
ATOM 712 O O . GLU A 1 99 ? 8.547 -2.083 5.490 1.00 79.19 99 GLU A O 1
ATOM 717 N N . GLN A 1 100 ? 6.367 -1.709 5.873 1.00 78.38 100 GLN A N 1
ATOM 718 C CA . GLN A 1 100 ? 6.128 -2.970 6.569 1.00 78.38 100 GLN A CA 1
ATOM 719 C C . GLN A 1 100 ? 6.078 -4.158 5.605 1.00 78.38 100 GLN A C 1
ATOM 721 O O . GLN A 1 100 ? 5.930 -5.297 6.035 1.00 78.38 100 GLN A O 1
ATOM 726 N N . THR A 1 101 ? 6.172 -3.911 4.298 1.00 83.25 101 THR A N 1
ATOM 727 C CA . THR A 1 101 ? 6.122 -4.973 3.301 1.00 83.25 101 THR A CA 1
ATOM 728 C C . THR A 1 101 ? 7.413 -5.771 3.283 1.00 83.25 101 THR A C 1
ATOM 730 O O . THR A 1 101 ? 8.517 -5.228 3.353 1.00 83.25 101 THR A O 1
ATOM 733 N N . GLU A 1 102 ? 7.279 -7.081 3.090 1.00 82.50 102 GLU A N 1
ATOM 734 C CA . GLU A 1 102 ? 8.429 -7.981 3.003 1.00 82.50 102 GLU A CA 1
ATOM 735 C C . GLU A 1 102 ? 9.413 -7.585 1.893 1.00 82.50 102 GLU A C 1
ATOM 737 O O . GLU A 1 102 ? 10.607 -7.839 2.004 1.00 82.50 102 GLU A O 1
ATOM 742 N N . ILE A 1 103 ? 8.930 -6.946 0.822 1.00 83.38 103 ILE A N 1
ATOM 743 C CA . ILE A 1 103 ? 9.764 -6.496 -0.299 1.00 83.38 103 ILE A CA 1
ATOM 744 C C . ILE A 1 103 ? 10.746 -5.410 0.164 1.00 83.38 103 ILE A C 1
ATOM 746 O O . ILE A 1 103 ? 11.927 -5.455 -0.183 1.00 83.38 103 ILE A O 1
ATOM 750 N N . LEU A 1 104 ? 10.281 -4.453 0.971 1.00 81.75 104 LEU A N 1
ATOM 751 C CA . LEU A 1 104 ? 11.139 -3.401 1.511 1.00 81.75 104 LEU A CA 1
ATOM 752 C C . LEU A 1 104 ? 12.034 -3.914 2.642 1.00 81.75 104 LEU A C 1
ATOM 754 O O . LEU A 1 104 ? 13.210 -3.572 2.662 1.00 81.75 104 LEU A O 1
ATOM 758 N N . GLN A 1 105 ? 11.520 -4.775 3.523 1.00 81.12 105 GLN A N 1
ATOM 759 C CA . GLN A 1 105 ? 12.292 -5.283 4.662 1.00 81.12 105 GLN A CA 1
ATOM 760 C C . GLN A 1 105 ? 13.351 -6.325 4.280 1.00 81.12 105 GLN A C 1
ATOM 762 O O . GLN A 1 105 ? 14.448 -6.299 4.828 1.00 81.12 105 GLN A O 1
ATOM 767 N N . LYS A 1 106 ? 13.036 -7.253 3.365 1.00 80.75 106 LYS A N 1
ATOM 768 C CA . LYS A 1 106 ? 13.914 -8.394 3.044 1.00 80.75 106 LYS A CA 1
ATOM 769 C C . LYS A 1 106 ? 14.765 -8.174 1.792 1.00 80.75 106 LYS A C 1
ATOM 771 O O . LYS A 1 106 ? 15.900 -8.631 1.755 1.00 80.75 106 LYS A O 1
ATOM 776 N N . LYS A 1 107 ? 14.228 -7.526 0.748 1.00 78.56 107 LYS A N 1
ATOM 777 C CA . LYS A 1 107 ? 14.898 -7.438 -0.570 1.00 78.56 107 LYS A CA 1
ATOM 778 C C . LYS A 1 107 ? 15.624 -6.119 -0.835 1.00 78.56 107 LYS A C 1
ATOM 780 O O . LYS A 1 107 ? 16.385 -6.039 -1.797 1.00 78.56 107 LYS A O 1
ATOM 785 N N . THR A 1 108 ? 15.376 -5.074 -0.047 1.00 80.94 108 THR A N 1
ATOM 786 C CA . THR A 1 108 ? 15.860 -3.726 -0.373 1.00 80.94 108 THR A CA 1
ATOM 787 C C . THR A 1 108 ? 17.046 -3.324 0.511 1.00 80.94 108 THR A C 1
ATOM 789 O O . THR A 1 108 ? 16.899 -3.296 1.730 1.00 80.94 108 THR A O 1
ATOM 792 N N . PRO A 1 109 ? 18.207 -2.951 -0.061 1.00 81.94 109 PRO A N 1
ATOM 793 C CA . PRO A 1 109 ? 19.310 -2.387 0.713 1.00 81.94 109 PRO A CA 1
ATOM 794 C C . PRO A 1 109 ? 18.962 -0.974 1.228 1.00 81.94 109 PRO A C 1
ATOM 796 O O . PRO A 1 109 ? 18.198 -0.251 0.576 1.00 81.94 109 PRO A O 1
ATOM 799 N N . PRO A 1 110 ? 19.552 -0.523 2.353 1.00 76.12 110 PRO A N 1
ATOM 800 C CA . PRO A 1 110 ? 19.144 0.700 3.059 1.00 76.12 110 PRO A CA 1
ATOM 801 C C . PRO A 1 110 ? 19.223 1.983 2.210 1.00 76.12 110 PRO A C 1
ATOM 803 O O . PRO A 1 110 ? 18.448 2.911 2.423 1.00 76.12 110 PRO A O 1
ATOM 806 N N . GLY A 1 111 ? 20.085 2.027 1.186 1.00 82.38 111 GLY A N 1
ATOM 807 C CA . GLY A 1 111 ? 20.185 3.166 0.261 1.00 82.38 111 GLY A CA 1
ATOM 808 C C . GLY A 1 111 ? 19.072 3.258 -0.795 1.00 82.38 111 GLY A C 1
ATOM 809 O O . GLY A 1 111 ? 18.855 4.326 -1.365 1.00 82.38 111 GLY A O 1
ATOM 810 N N . LEU A 1 112 ? 18.341 2.170 -1.069 1.00 84.88 112 LEU A N 1
ATOM 811 C CA . LEU A 1 112 ? 17.313 2.116 -2.121 1.00 84.88 112 LEU A CA 1
ATOM 812 C C . LEU A 1 112 ? 15.876 2.204 -1.587 1.00 84.88 112 LEU A C 1
ATOM 814 O O . LEU A 1 112 ? 14.942 2.327 -2.385 1.00 84.88 112 LEU A O 1
ATOM 818 N N . GLY A 1 113 ? 15.686 2.212 -0.263 1.00 84.25 113 GLY A N 1
ATOM 819 C CA . GLY A 1 113 ? 14.372 2.160 0.390 1.00 84.25 113 GLY A CA 1
ATOM 820 C C . GLY A 1 113 ? 13.374 3.198 -0.131 1.00 84.25 113 GLY A C 1
ATOM 821 O O . GLY A 1 113 ? 12.268 2.850 -0.538 1.00 84.25 113 GLY A O 1
ATOM 822 N N . MET A 1 114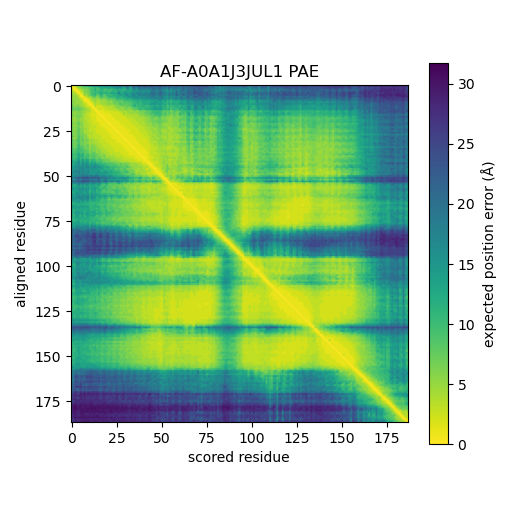 ? 13.773 4.470 -0.238 1.00 83.56 114 MET A N 1
ATOM 823 C CA . MET A 1 114 ? 12.885 5.525 -0.754 1.00 83.56 114 MET A CA 1
ATOM 824 C C . MET A 1 114 ? 12.479 5.315 -2.218 1.00 83.56 114 MET A C 1
ATOM 826 O O . MET A 1 114 ? 11.347 5.620 -2.604 1.00 83.56 114 MET A O 1
ATOM 830 N N . ARG A 1 115 ? 13.400 4.820 -3.051 1.00 87.88 115 ARG A N 1
ATOM 831 C CA . ARG A 1 115 ? 13.156 4.592 -4.480 1.00 87.88 115 ARG A CA 1
ATOM 832 C C . ARG A 1 115 ? 12.210 3.411 -4.681 1.00 87.88 115 ARG A C 1
ATOM 834 O O . ARG A 1 115 ? 11.285 3.503 -5.486 1.00 87.88 115 ARG A O 1
ATOM 841 N N . VAL A 1 116 ? 12.411 2.345 -3.908 1.00 89.06 116 VAL A N 1
ATOM 842 C CA . VAL A 1 116 ? 11.531 1.173 -3.887 1.00 89.06 116 VAL A CA 1
ATOM 843 C C . VAL A 1 116 ? 10.161 1.531 -3.313 1.00 89.06 116 VAL A C 1
ATOM 845 O O . VAL A 1 116 ? 9.159 1.145 -3.900 1.00 89.06 116 VAL A O 1
ATOM 848 N N . GLY A 1 117 ? 10.086 2.348 -2.259 1.00 88.31 117 GLY A N 1
ATOM 849 C CA . GLY A 1 117 ? 8.818 2.827 -1.700 1.00 88.31 117 GLY A CA 1
ATOM 850 C C . GLY A 1 117 ? 7.962 3.592 -2.714 1.00 88.31 117 GLY A C 1
ATOM 851 O O . GLY A 1 117 ? 6.766 3.333 -2.821 1.00 88.31 117 GLY A O 1
ATOM 852 N N . ARG A 1 118 ? 8.572 4.466 -3.530 1.00 89.31 118 ARG A N 1
ATOM 853 C CA . ARG A 1 118 ? 7.874 5.144 -4.643 1.00 89.31 118 ARG A CA 1
ATOM 854 C C . ARG A 1 118 ? 7.392 4.164 -5.710 1.00 89.31 118 ARG A C 1
ATOM 856 O O . ARG A 1 118 ? 6.276 4.296 -6.204 1.00 89.31 118 ARG A O 1
ATOM 863 N N . LEU A 1 119 ? 8.237 3.198 -6.077 1.00 91.06 119 LEU A N 1
ATOM 864 C CA . LEU A 1 119 ? 7.892 2.184 -7.073 1.00 91.06 119 LEU A CA 1
ATOM 865 C C . LEU A 1 119 ? 6.731 1.307 -6.592 1.00 91.06 119 LEU A C 1
ATOM 867 O O . LEU A 1 119 ? 5.789 1.089 -7.349 1.00 91.06 119 LEU A O 1
ATOM 871 N N . LEU A 1 120 ? 6.784 0.845 -5.342 1.00 90.44 120 LEU A N 1
ATOM 872 C CA . LEU A 1 120 ? 5.724 0.066 -4.711 1.00 90.44 120 LEU A CA 1
ATOM 873 C C . LEU A 1 120 ? 4.425 0.857 -4.667 1.00 90.44 120 LEU A C 1
ATOM 875 O O . LEU A 1 120 ? 3.416 0.345 -5.124 1.00 90.44 120 LEU A O 1
ATOM 879 N N . ALA A 1 121 ? 4.448 2.112 -4.212 1.00 91.12 121 ALA A N 1
ATOM 880 C CA . ALA A 1 121 ? 3.245 2.937 -4.164 1.00 91.12 121 ALA A CA 1
ATOM 881 C C . ALA A 1 121 ? 2.602 3.098 -5.550 1.00 91.12 121 ALA A C 1
ATOM 883 O O . ALA A 1 121 ? 1.401 2.890 -5.695 1.00 91.12 121 ALA A O 1
ATOM 884 N N . ALA A 1 122 ? 3.409 3.369 -6.583 1.00 92.38 122 ALA A N 1
ATOM 885 C CA . ALA A 1 122 ? 2.926 3.493 -7.957 1.00 92.38 122 ALA A CA 1
ATOM 886 C C . ALA A 1 122 ? 2.320 2.187 -8.497 1.00 92.38 122 ALA A C 1
ATOM 888 O O . ALA A 1 122 ? 1.261 2.196 -9.125 1.00 92.38 122 ALA A O 1
ATOM 889 N N . LYS A 1 123 ? 2.972 1.048 -8.248 1.00 92.38 123 LYS A N 1
ATOM 890 C CA . LYS A 1 123 ? 2.470 -0.258 -8.690 1.00 92.38 123 LYS A CA 1
ATOM 891 C C . LYS A 1 123 ? 1.228 -0.690 -7.911 1.00 92.38 123 LYS A C 1
ATOM 893 O O . LYS A 1 123 ? 0.290 -1.183 -8.527 1.00 92.38 123 LYS A O 1
ATOM 898 N N . SER A 1 124 ? 1.170 -0.406 -6.614 1.00 90.44 124 SER A N 1
ATOM 899 C CA . SER A 1 124 ? -0.016 -0.625 -5.787 1.00 90.44 124 SER A CA 1
ATOM 900 C C . SER A 1 124 ? -1.198 0.231 -6.243 1.00 90.44 124 SER A C 1
ATOM 902 O O . SER A 1 124 ? -2.302 -0.287 -6.330 1.00 90.44 124 SER A O 1
ATOM 904 N N . THR A 1 125 ? -0.999 1.503 -6.614 1.00 92.12 125 THR A N 1
ATOM 905 C CA . THR A 1 125 ? -2.098 2.316 -7.175 1.00 92.12 125 THR A CA 1
ATOM 906 C C . THR A 1 125 ? -2.622 1.773 -8.499 1.00 92.12 125 THR A C 1
ATOM 908 O O . THR A 1 125 ? -3.821 1.827 -8.745 1.00 92.12 125 THR A O 1
ATOM 911 N N . LEU A 1 126 ? -1.748 1.224 -9.350 1.00 91.56 126 LEU A N 1
ATOM 912 C CA . LEU A 1 126 ? -2.181 0.594 -10.599 1.00 91.56 126 LEU A CA 1
ATOM 913 C C . LEU A 1 126 ? -2.979 -0.684 -10.328 1.00 91.56 126 LEU A C 1
ATOM 915 O O . LEU A 1 126 ? -4.029 -0.868 -10.928 1.00 91.56 126 LEU A O 1
ATOM 919 N N . ALA A 1 127 ? -2.514 -1.527 -9.403 1.00 90.94 127 ALA A N 1
ATOM 920 C CA . ALA A 1 127 ? -3.249 -2.716 -8.980 1.00 90.94 127 ALA A CA 1
ATOM 921 C C . ALA A 1 127 ? -4.621 -2.353 -8.383 1.00 90.94 127 ALA A C 1
ATOM 923 O O . ALA A 1 127 ? -5.620 -2.947 -8.769 1.00 90.94 127 ALA A O 1
ATOM 924 N N . ALA A 1 128 ? -4.687 -1.315 -7.538 1.00 90.56 128 ALA A N 1
ATOM 925 C CA . ALA A 1 128 ? -5.935 -0.824 -6.944 1.00 90.56 128 ALA A CA 1
ATOM 926 C C . ALA A 1 128 ? -6.976 -0.419 -7.990 1.00 90.56 128 ALA A C 1
ATOM 928 O O . ALA A 1 128 ? -8.157 -0.702 -7.824 1.00 90.56 128 ALA A O 1
ATOM 929 N N . ARG A 1 129 ? -6.542 0.254 -9.060 1.00 91.00 129 ARG A N 1
ATOM 930 C CA . ARG A 1 129 ? -7.431 0.698 -10.143 1.00 91.00 129 ARG A CA 1
ATOM 931 C C . ARG A 1 129 ? -7.971 -0.476 -10.947 1.00 91.00 129 ARG A C 1
ATOM 933 O O . ARG A 1 129 ? -9.166 -0.531 -11.193 1.00 91.00 129 ARG A O 1
ATOM 940 N N . VAL A 1 130 ? -7.108 -1.436 -11.276 1.00 90.25 130 VAL A N 1
ATOM 941 C CA . VAL A 1 130 ? -7.519 -2.658 -11.982 1.00 90.25 130 VAL A CA 1
ATOM 942 C C . VAL A 1 130 ? -8.499 -3.478 -11.141 1.00 90.25 130 VAL A C 1
ATOM 944 O O . VAL A 1 130 ? -9.495 -3.965 -11.669 1.00 90.25 130 VAL A O 1
ATOM 947 N N . ASP A 1 131 ? -8.257 -3.589 -9.833 1.00 88.31 131 ASP A N 1
ATOM 948 C CA . ASP A 1 131 ? -9.168 -4.275 -8.912 1.00 88.31 131 ASP A CA 1
ATOM 949 C C . ASP A 1 131 ? -10.510 -3.535 -8.778 1.00 88.31 131 ASP A C 1
ATOM 951 O O . ASP A 1 131 ? -11.560 -4.172 -8.759 1.00 88.31 131 ASP A O 1
ATOM 955 N N . ALA A 1 132 ? -10.504 -2.197 -8.745 1.00 88.56 132 ALA A N 1
ATOM 956 C CA . ALA A 1 132 ? -11.726 -1.392 -8.677 1.00 88.56 132 ALA A CA 1
ATOM 957 C C . ALA A 1 132 ? -12.607 -1.520 -9.933 1.00 88.56 132 ALA A C 1
ATOM 959 O O . ALA A 1 132 ? -13.828 -1.427 -9.834 1.00 88.56 132 ALA A O 1
ATOM 960 N N . GLU A 1 133 ? -11.993 -1.738 -11.097 1.00 87.12 133 GLU A N 1
ATOM 961 C CA . GLU A 1 133 ? -12.678 -1.944 -12.379 1.00 87.12 133 GLU A CA 1
ATOM 962 C C . GLU A 1 133 ? -13.081 -3.414 -12.618 1.00 87.12 133 GLU A C 1
ATOM 964 O O . GLU A 1 133 ? -13.772 -3.708 -13.592 1.00 87.12 133 GLU A O 1
ATOM 969 N N . GLY A 1 134 ? -12.688 -4.344 -11.736 1.00 76.69 134 GLY A N 1
ATOM 970 C CA . GLY A 1 134 ? -13.006 -5.772 -11.851 1.00 76.69 134 GLY A CA 1
ATOM 971 C C . GLY A 1 134 ? -12.149 -6.538 -12.869 1.00 76.69 134 GLY A C 1
ATOM 972 O O . GLY A 1 134 ? -12.607 -7.532 -13.427 1.00 76.69 134 GLY A O 1
ATOM 973 N N . GLY A 1 135 ? -10.922 -6.077 -13.135 1.00 71.19 135 GLY A N 1
ATOM 974 C CA . GLY A 1 135 ? -10.122 -6.515 -14.284 1.00 71.19 135 GLY A CA 1
ATOM 975 C C . GLY A 1 135 ? -9.614 -7.965 -14.262 1.00 71.19 135 GLY A C 1
ATOM 976 O O . GLY A 1 135 ? -9.762 -8.660 -15.263 1.00 71.19 135 GLY A O 1
ATOM 977 N N . ASP A 1 136 ? -8.992 -8.436 -13.173 1.00 73.00 136 ASP A N 1
ATOM 978 C CA . ASP A 1 136 ? -8.381 -9.778 -13.132 1.00 73.00 136 ASP A CA 1
ATOM 979 C C . ASP A 1 136 ? -8.687 -10.536 -11.825 1.00 73.00 136 ASP A C 1
ATOM 981 O O . ASP A 1 136 ? -7.987 -10.338 -10.826 1.00 73.00 136 ASP A O 1
ATOM 985 N N . PRO A 1 137 ? -9.685 -11.444 -11.822 1.00 76.56 137 PRO A N 1
ATOM 986 C CA . PRO A 1 137 ? -10.045 -12.238 -10.648 1.00 76.56 137 PRO A CA 1
ATOM 987 C C . PRO A 1 137 ? -8.997 -13.303 -10.285 1.00 76.56 137 PRO A C 1
ATOM 989 O O . PRO A 1 137 ? -9.000 -13.800 -9.161 1.00 76.56 137 PRO A O 1
ATOM 992 N N . ALA A 1 138 ? -8.088 -13.663 -11.200 1.00 80.50 138 ALA A N 1
ATOM 993 C CA . ALA A 1 138 ? -7.058 -14.672 -10.950 1.00 80.50 138 ALA A CA 1
ATOM 994 C C . ALA A 1 138 ? -5.815 -14.100 -10.238 1.00 80.50 138 ALA A C 1
ATOM 996 O O . ALA A 1 138 ? -4.951 -14.857 -9.782 1.00 80.50 138 ALA A O 1
ATOM 997 N N . GLY A 1 139 ? -5.700 -12.771 -10.138 1.00 82.75 139 GLY A N 1
ATOM 998 C CA . GLY A 1 139 ? -4.562 -12.109 -9.500 1.00 82.75 139 GLY A CA 1
ATOM 999 C C . GLY A 1 139 ? -3.255 -12.211 -10.301 1.00 82.75 139 GLY A C 1
ATOM 1000 O O . GLY A 1 139 ? -2.164 -12.043 -9.745 1.00 82.75 139 GLY A O 1
ATOM 1001 N N . THR A 1 140 ? -3.324 -12.556 -11.590 1.00 87.62 140 THR A N 1
ATOM 1002 C CA . THR A 1 140 ? -2.145 -12.731 -12.453 1.00 87.62 140 THR A CA 1
ATOM 1003 C C . THR A 1 140 ? -1.444 -11.399 -12.694 1.00 87.62 140 THR A C 1
ATOM 1005 O O . THR A 1 140 ? -0.213 -11.328 -12.635 1.00 87.62 140 THR A O 1
ATOM 1008 N N . TYR A 1 141 ? -2.218 -10.324 -12.847 1.00 89.00 141 TYR A N 1
ATOM 1009 C CA . TYR A 1 141 ? -1.706 -8.972 -13.013 1.00 89.00 141 TYR A CA 1
ATOM 1010 C C . TYR A 1 141 ? -0.875 -8.524 -11.800 1.00 89.00 141 TYR A C 1
ATOM 1012 O O . TYR A 1 141 ? 0.254 -8.054 -11.949 1.00 89.00 141 TYR A O 1
ATOM 1020 N N . GLY A 1 142 ? -1.361 -8.755 -10.580 1.00 87.56 142 GLY A N 1
ATOM 1021 C CA . GLY A 1 142 ? -0.642 -8.446 -9.342 1.00 87.56 142 GLY A CA 1
ATOM 1022 C C . GLY A 1 142 ? 0.667 -9.228 -9.205 1.00 87.56 142 GLY A C 1
ATOM 1023 O O . GLY A 1 142 ? 1.687 -8.671 -8.784 1.00 87.56 142 GLY A O 1
ATOM 1024 N N . ARG A 1 143 ? 0.683 -10.501 -9.624 1.00 88.75 143 ARG A N 1
ATOM 1025 C CA . ARG A 1 143 ? 1.909 -11.320 -9.668 1.00 88.75 143 ARG A CA 1
ATOM 1026 C C . ARG A 1 143 ? 2.924 -10.762 -10.664 1.00 88.75 143 ARG A C 1
ATOM 1028 O O . ARG A 1 143 ? 4.086 -10.595 -10.296 1.00 88.75 143 ARG A O 1
ATOM 1035 N N . ALA A 1 144 ? 2.485 -10.383 -11.864 1.00 91.44 144 ALA A N 1
ATOM 1036 C CA . ALA A 1 144 ? 3.345 -9.757 -12.867 1.00 91.44 144 ALA A CA 1
ATOM 1037 C C . ALA A 1 144 ? 3.953 -8.438 -12.354 1.00 91.44 144 ALA A C 1
ATOM 1039 O O . ALA A 1 144 ? 5.162 -8.223 -12.459 1.00 91.44 144 ALA A O 1
ATOM 1040 N N . LEU A 1 145 ? 3.155 -7.583 -11.701 1.00 91.56 145 LEU A N 1
ATOM 1041 C CA . LEU A 1 145 ? 3.663 -6.345 -11.097 1.00 91.56 145 LEU A CA 1
ATOM 1042 C C . LEU A 1 145 ? 4.695 -6.622 -9.996 1.00 91.56 145 LEU A C 1
ATOM 1044 O O . LEU A 1 145 ? 5.695 -5.905 -9.895 1.00 91.56 145 LEU A O 1
ATOM 1048 N N . ARG A 1 146 ? 4.489 -7.665 -9.182 1.00 89.31 146 ARG A N 1
ATOM 1049 C CA . ARG A 1 146 ? 5.447 -8.083 -8.146 1.00 89.31 146 ARG A CA 1
ATOM 1050 C C . ARG A 1 146 ? 6.774 -8.541 -8.753 1.00 89.31 146 ARG A C 1
ATOM 1052 O O . ARG A 1 146 ? 7.832 -8.188 -8.229 1.00 89.31 146 ARG A O 1
ATOM 1059 N N . GLU A 1 147 ? 6.733 -9.281 -9.856 1.00 91.62 147 GLU A N 1
ATOM 1060 C CA . GLU A 1 147 ? 7.935 -9.684 -10.591 1.00 91.62 147 GLU A CA 1
ATOM 1061 C C . GLU A 1 147 ? 8.664 -8.488 -11.207 1.00 91.62 147 GLU A C 1
ATOM 1063 O O . GLU A 1 147 ? 9.885 -8.389 -11.094 1.00 91.62 147 GLU A O 1
ATOM 1068 N N . GLU A 1 148 ? 7.939 -7.540 -11.807 1.00 92.62 148 GLU A N 1
ATOM 1069 C CA . GLU A 1 148 ? 8.530 -6.302 -12.328 1.00 92.62 148 GLU A CA 1
ATOM 1070 C C . GLU A 1 148 ? 9.233 -5.488 -11.239 1.00 92.62 148 GLU A C 1
ATOM 1072 O O . GLU A 1 148 ? 10.292 -4.903 -11.485 1.00 92.62 148 GLU A O 1
ATOM 1077 N N . ILE A 1 149 ? 8.648 -5.428 -10.039 1.00 91.56 149 ILE A N 1
ATOM 1078 C CA . ILE A 1 149 ? 9.268 -4.770 -8.887 1.00 91.56 149 ILE A CA 1
ATOM 1079 C C . ILE A 1 149 ? 10.570 -5.482 -8.516 1.00 91.56 149 ILE A C 1
ATOM 1081 O O . ILE A 1 149 ? 11.584 -4.808 -8.349 1.00 91.56 149 ILE A O 1
ATOM 1085 N N . GLY A 1 150 ? 10.563 -6.818 -8.453 1.00 90.25 150 GLY A N 1
ATOM 1086 C CA . GLY A 1 150 ? 11.764 -7.621 -8.206 1.00 90.25 150 GLY A CA 1
ATOM 1087 C C . GLY A 1 150 ? 12.871 -7.330 -9.219 1.00 90.25 150 GLY A C 1
ATOM 1088 O O . GLY A 1 150 ? 13.936 -6.860 -8.836 1.00 90.25 150 GLY A O 1
ATOM 1089 N N . LYS A 1 151 ? 12.564 -7.451 -10.516 1.00 92.81 151 LYS A N 1
ATOM 1090 C CA . LYS A 1 151 ? 13.512 -7.182 -11.612 1.00 92.81 151 LYS A CA 1
ATOM 1091 C C . LYS A 1 151 ? 14.110 -5.773 -11.541 1.00 92.81 151 LYS A C 1
ATOM 1093 O O . LYS A 1 151 ? 15.281 -5.575 -11.851 1.00 92.81 151 LYS A O 1
ATOM 1098 N N . LYS A 1 152 ? 13.321 -4.767 -11.144 1.00 91.56 152 LYS A N 1
ATOM 1099 C CA . LYS A 1 152 ? 13.812 -3.387 -10.976 1.00 91.56 152 LYS A CA 1
ATOM 1100 C C . LYS A 1 152 ? 14.726 -3.225 -9.769 1.00 91.56 152 LYS A C 1
ATOM 1102 O O . LYS A 1 152 ? 15.677 -2.455 -9.862 1.00 91.56 152 LYS A O 1
ATOM 1107 N N . ILE A 1 153 ? 14.425 -3.902 -8.662 1.00 90.44 153 ILE A N 1
ATOM 1108 C CA . ILE A 1 153 ? 15.277 -3.898 -7.470 1.00 90.44 153 ILE A CA 1
ATOM 1109 C C . ILE A 1 153 ? 16.624 -4.532 -7.810 1.00 90.44 153 ILE A C 1
ATOM 1111 O O . ILE A 1 153 ? 17.646 -3.900 -7.562 1.00 90.44 153 ILE A O 1
ATOM 1115 N N . ASP A 1 154 ? 16.617 -5.700 -8.452 1.00 90.50 154 ASP A N 1
ATOM 1116 C CA . ASP A 1 154 ? 17.833 -6.424 -8.839 1.00 90.50 154 ASP A CA 1
ATOM 1117 C C . ASP A 1 154 ? 18.690 -5.572 -9.790 1.00 90.50 154 ASP A C 1
ATOM 1119 O O . ASP A 1 154 ? 19.863 -5.317 -9.525 1.00 90.50 154 ASP A O 1
ATOM 1123 N N . LYS A 1 155 ? 18.065 -4.967 -10.810 1.00 91.25 155 LYS A N 1
ATOM 1124 C CA . LYS A 1 155 ? 18.733 -4.037 -11.735 1.00 91.25 155 LYS A CA 1
ATOM 1125 C C . LYS A 1 155 ? 19.362 -2.819 -11.047 1.00 91.25 155 LYS A C 1
ATOM 1127 O O . LYS A 1 155 ? 20.309 -2.237 -11.563 1.00 91.25 155 LYS A O 1
ATOM 1132 N N . TRP A 1 156 ? 18.814 -2.351 -9.924 1.00 89.00 156 TRP A N 1
ATOM 1133 C CA . TRP A 1 156 ? 19.404 -1.232 -9.176 1.00 89.00 156 TRP A CA 1
ATOM 1134 C C . TRP A 1 156 ? 20.563 -1.650 -8.277 1.00 89.00 156 TRP A C 1
ATOM 1136 O O . TRP A 1 156 ? 21.312 -0.777 -7.841 1.00 89.00 156 TRP A O 1
ATOM 1146 N N . GLN A 1 157 ? 20.684 -2.941 -7.981 1.00 87.06 157 GLN A N 1
ATOM 1147 C CA . GLN A 1 157 ? 21.807 -3.501 -7.236 1.00 87.06 157 GLN A CA 1
ATOM 1148 C C . GLN A 1 157 ? 22.992 -3.829 -8.150 1.00 87.06 157 GLN A C 1
ATOM 1150 O O . GLN A 1 157 ? 24.123 -3.883 -7.672 1.00 87.06 157 GLN A O 1
ATOM 1155 N N . GLU A 1 158 ? 22.754 -4.004 -9.453 1.00 87.50 158 GLU A N 1
ATOM 1156 C CA . GLU A 1 158 ? 23.820 -4.193 -10.434 1.00 87.50 158 GLU A CA 1
ATOM 1157 C C . GLU A 1 158 ? 24.796 -3.000 -10.429 1.00 87.50 158 GLU A C 1
ATOM 1159 O O . GLU A 1 158 ? 24.368 -1.837 -10.468 1.00 87.50 158 GLU A O 1
ATOM 1164 N N . PRO A 1 159 ? 26.119 -3.253 -10.389 1.00 82.81 159 PRO A N 1
ATOM 1165 C CA . PRO A 1 15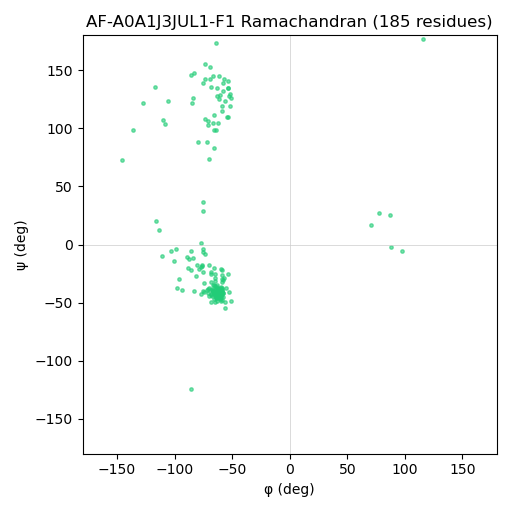9 ? 27.103 -2.188 -10.481 1.00 82.81 159 PRO A CA 1
ATOM 1166 C C . PRO A 1 159 ? 26.960 -1.459 -11.827 1.00 82.81 159 PRO A C 1
ATOM 1168 O O . PRO A 1 159 ? 26.653 -2.088 -12.845 1.00 82.81 159 PRO A O 1
ATOM 1171 N N . PRO A 1 160 ? 27.188 -0.131 -11.870 1.00 80.25 160 PRO A N 1
ATOM 1172 C CA . PRO A 1 160 ? 27.113 0.607 -13.120 1.00 80.25 160 PRO A CA 1
ATOM 1173 C C . PRO A 1 160 ? 28.102 0.007 -14.130 1.00 80.25 160 PRO A C 1
ATOM 1175 O O . PRO A 1 160 ? 29.233 -0.313 -13.749 1.00 80.25 160 PRO A O 1
ATOM 1178 N N . PRO A 1 161 ? 27.714 -0.124 -15.412 1.00 82.94 161 PRO A N 1
ATOM 1179 C CA . PRO A 1 161 ? 28.622 -0.636 -16.424 1.00 82.94 161 PRO A CA 1
ATOM 1180 C C . PRO A 1 161 ? 29.873 0.241 -16.472 1.00 82.94 161 PRO A C 1
ATOM 1182 O O . PRO A 1 161 ? 29.795 1.468 -16.315 1.00 82.94 161 PRO A O 1
ATOM 1185 N N . ALA A 1 162 ? 31.029 -0.392 -16.682 1.00 84.81 162 ALA A N 1
ATOM 1186 C CA . ALA A 1 162 ? 32.298 0.312 -16.771 1.00 84.81 162 ALA A CA 1
ATOM 1187 C C . ALA A 1 162 ? 32.184 1.454 -17.790 1.00 84.81 162 ALA A C 1
ATOM 1189 O O . ALA A 1 162 ? 31.703 1.259 -18.910 1.00 84.81 162 ALA A O 1
ATOM 1190 N N . ARG A 1 163 ? 32.600 2.663 -17.391 1.00 80.81 163 ARG A N 1
ATOM 1191 C CA . ARG A 1 163 ? 32.618 3.822 -18.286 1.00 80.81 163 ARG A CA 1
ATOM 1192 C C . ARG A 1 163 ? 33.612 3.536 -19.405 1.00 80.81 163 ARG A C 1
ATOM 1194 O O . ARG A 1 163 ? 34.812 3.706 -19.224 1.00 80.81 163 ARG A O 1
ATOM 1201 N N . GLN A 1 164 ? 33.108 3.104 -20.553 1.00 83.69 164 GLN A N 1
ATOM 1202 C CA . GLN A 1 164 ? 33.924 3.013 -21.752 1.00 83.69 164 GLN A CA 1
ATOM 1203 C C . GLN A 1 164 ? 34.270 4.440 -22.200 1.00 83.69 164 GLN A C 1
ATOM 1205 O O . GLN A 1 164 ? 33.387 5.311 -22.166 1.00 83.69 164 GLN A O 1
ATOM 1210 N N . PRO A 1 165 ? 35.531 4.722 -22.576 1.00 82.31 165 PRO A N 1
ATOM 1211 C CA . PRO A 1 165 ? 35.892 6.022 -23.112 1.00 82.31 165 PRO A CA 1
ATOM 1212 C C . PRO A 1 165 ? 35.037 6.262 -24.353 1.00 82.31 165 PRO A C 1
ATOM 1214 O O . PRO A 1 165 ? 35.124 5.528 -25.337 1.00 82.31 165 PRO A O 1
ATOM 1217 N N . LYS A 1 166 ? 34.164 7.272 -24.289 1.00 83.00 166 LYS A N 1
ATOM 1218 C CA . LYS A 1 166 ? 33.446 7.707 -25.483 1.00 83.00 166 LYS A CA 1
ATOM 1219 C C . LYS A 1 166 ? 34.512 8.161 -26.479 1.00 83.00 166 LYS A C 1
ATOM 1221 O O . LYS A 1 166 ? 3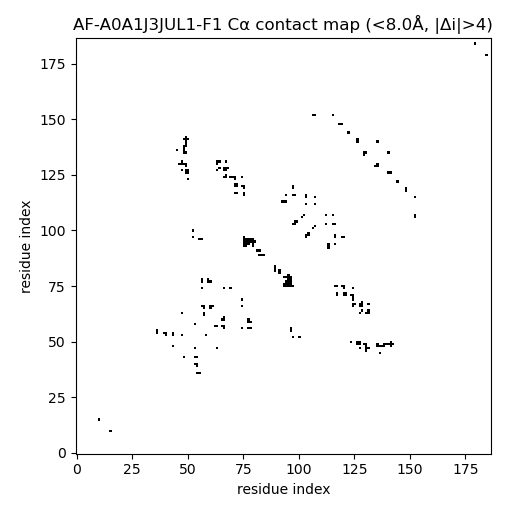5.367 8.957 -26.074 1.00 83.00 166 LYS A O 1
ATOM 1226 N N . PRO A 1 167 ? 34.493 7.673 -27.730 1.00 85.50 167 PRO A N 1
ATOM 1227 C CA . PRO A 1 167 ? 35.402 8.189 -28.736 1.00 85.50 167 PRO A CA 1
ATOM 1228 C C . PRO A 1 167 ? 35.233 9.704 -28.772 1.00 85.50 167 PRO A C 1
ATOM 1230 O O . PRO A 1 167 ? 34.109 10.216 -28.693 1.00 85.50 167 PRO A O 1
ATOM 1233 N N . LEU A 1 168 ? 36.359 10.415 -28.799 1.00 85.00 168 LEU A N 1
ATOM 1234 C CA . LEU A 1 168 ? 36.330 11.862 -28.930 1.00 85.00 168 LEU A CA 1
ATOM 1235 C C . LEU A 1 168 ? 35.493 12.208 -30.161 1.00 85.00 168 LEU A C 1
ATOM 1237 O O . LEU A 1 168 ? 35.556 11.515 -31.180 1.00 85.00 168 LEU A O 1
ATOM 1241 N N . ALA A 1 169 ? 34.692 13.267 -30.049 1.00 86.25 169 ALA A N 1
ATOM 1242 C CA . ALA A 1 169 ? 34.016 13.802 -31.218 1.00 86.25 169 ALA A CA 1
ATOM 1243 C C . ALA A 1 169 ? 35.078 14.085 -32.287 1.00 86.25 169 ALA A C 1
ATOM 1245 O O . ALA A 1 169 ? 36.137 14.634 -31.967 1.00 86.25 169 ALA A O 1
ATOM 1246 N N . VAL A 1 170 ? 34.800 13.684 -33.530 1.00 85.06 170 VAL A N 1
ATOM 1247 C CA . VAL A 1 170 ? 35.693 13.958 -34.658 1.00 85.06 170 VAL A CA 1
ATOM 1248 C C . VAL A 1 170 ? 36.000 15.456 -34.642 1.00 85.06 170 VAL A C 1
ATOM 1250 O O . VAL A 1 170 ? 35.053 16.248 -34.591 1.00 85.06 170 VAL A O 1
ATOM 1253 N N . PRO A 1 171 ? 37.282 15.867 -34.633 1.00 85.56 171 PRO A N 1
ATOM 1254 C CA . PRO A 1 171 ? 37.631 17.274 -34.715 1.00 85.56 171 PRO A CA 1
ATOM 1255 C C . PRO A 1 171 ? 36.958 17.890 -35.947 1.00 85.56 171 PRO A C 1
ATOM 1257 O O . PRO A 1 171 ? 37.304 17.571 -37.082 1.00 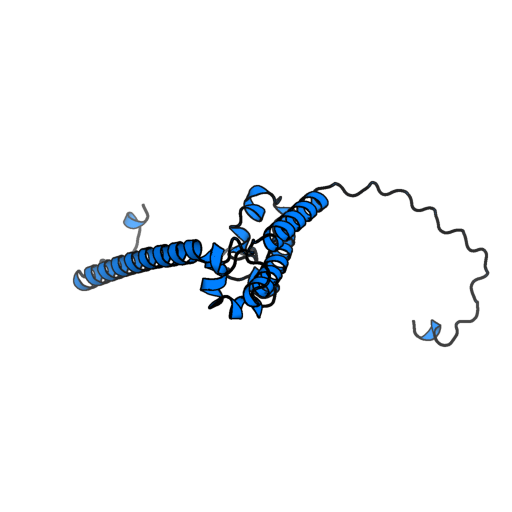85.56 171 PRO A O 1
ATOM 1260 N N . CYS A 1 172 ? 35.955 18.745 -35.735 1.00 69.19 172 CYS A N 1
ATOM 1261 C CA . CYS A 1 172 ? 35.364 19.514 -36.822 1.00 69.19 172 CYS A CA 1
ATOM 1262 C C . CYS A 1 172 ? 36.384 20.563 -37.260 1.00 69.19 172 CYS A C 1
ATOM 1264 O O . CYS A 1 172 ? 36.584 21.564 -36.575 1.00 69.19 172 CYS A O 1
ATOM 1266 N N . PHE A 1 173 ? 37.002 20.344 -38.418 1.00 73.88 173 PHE A N 1
ATOM 1267 C CA . PHE A 1 173 ? 37.861 21.330 -39.080 1.00 73.88 173 PHE A CA 1
ATOM 1268 C C . PHE A 1 173 ? 37.062 22.438 -39.784 1.00 73.88 173 PHE A C 1
ATOM 1270 O O . PHE A 1 173 ? 37.647 23.332 -40.394 1.00 73.88 173 PHE A O 1
ATOM 1277 N N . GLU A 1 174 ? 35.726 22.404 -39.709 1.00 79.69 174 GLU A N 1
ATOM 1278 C CA . GLU A 1 174 ? 34.895 23.463 -40.267 1.00 79.69 174 GLU A CA 1
ATOM 1279 C C . GLU A 1 174 ? 35.160 24.800 -39.553 1.00 79.69 174 GLU A C 1
ATOM 1281 O O . GLU A 1 174 ? 35.076 24.886 -38.320 1.00 79.69 174 GLU A O 1
ATOM 1286 N N . PRO A 1 175 ? 35.444 25.880 -40.300 1.00 76.69 175 PRO A N 1
ATOM 1287 C CA . PRO A 1 175 ? 35.648 27.190 -39.708 1.00 76.69 175 PRO A CA 1
ATOM 1288 C C . PRO A 1 175 ? 34.373 27.647 -38.987 1.00 76.69 175 PRO A C 1
ATOM 1290 O O . PRO A 1 175 ? 33.287 27.725 -39.565 1.00 76.69 175 PRO A O 1
ATOM 1293 N N . LYS A 1 176 ? 34.509 27.993 -37.700 1.00 70.44 176 LYS A N 1
ATOM 1294 C CA . LYS A 1 176 ? 33.409 28.500 -36.866 1.00 70.44 176 LYS A CA 1
ATOM 1295 C C . LYS A 1 176 ? 32.733 29.689 -37.563 1.00 70.44 176 LYS A C 1
ATOM 1297 O O . LYS A 1 176 ? 33.406 30.650 -37.943 1.00 70.44 176 LYS A O 1
ATOM 1302 N N . LYS A 1 177 ? 31.400 29.656 -37.718 1.00 74.81 177 LYS A N 1
ATOM 1303 C CA . LYS A 1 177 ? 30.627 30.738 -38.362 1.00 74.81 177 LYS A CA 1
ATOM 1304 C C . LYS A 1 177 ? 30.925 32.083 -37.681 1.00 74.81 177 LYS A C 1
ATOM 1306 O O . LYS A 1 177 ? 30.500 32.323 -36.555 1.00 74.81 177 LYS A O 1
ATOM 1311 N N . ARG A 1 178 ? 31.642 32.973 -38.380 1.00 67.25 178 ARG A N 1
ATOM 1312 C CA . ARG A 1 178 ? 32.119 34.274 -37.863 1.00 67.25 178 ARG A CA 1
ATOM 1313 C C . ARG A 1 178 ? 31.038 35.352 -37.711 1.00 67.25 178 ARG A C 1
ATOM 1315 O O . ARG A 1 178 ? 31.311 36.406 -37.148 1.00 67.25 178 ARG A O 1
ATOM 1322 N N . ARG A 1 179 ? 29.810 35.122 -38.190 1.00 70.31 179 ARG A N 1
ATOM 1323 C CA . ARG A 1 179 ? 28.694 36.073 -38.055 1.00 70.31 179 ARG A CA 1
ATOM 1324 C C . ARG A 1 179 ? 27.679 35.548 -37.045 1.00 70.31 179 ARG A C 1
ATOM 1326 O O . ARG A 1 179 ? 26.882 34.665 -37.353 1.00 70.31 179 ARG A O 1
ATOM 1333 N N . GLY A 1 180 ? 27.701 36.117 -35.841 1.00 67.44 180 GLY A N 1
ATOM 1334 C CA . GLY A 1 180 ? 26.651 35.919 -34.847 1.00 67.44 180 GLY A CA 1
ATOM 1335 C C . GLY A 1 180 ? 25.343 36.534 -35.337 1.00 67.44 180 GLY A C 1
ATOM 1336 O O . GLY A 1 180 ? 25.145 37.746 -35.246 1.00 67.44 180 GLY A O 1
ATOM 1337 N N . GLY A 1 181 ? 24.456 35.707 -35.890 1.00 74.50 181 GLY A N 1
ATOM 1338 C CA . GLY A 1 181 ? 23.094 36.121 -36.222 1.00 74.50 181 GLY A CA 1
ATOM 1339 C C . GLY A 1 181 ? 22.291 36.507 -34.972 1.00 74.50 181 GLY A C 1
ATOM 1340 O O . GLY A 1 181 ? 22.713 36.288 -33.837 1.00 74.50 181 GLY A O 1
ATOM 1341 N N . ARG A 1 182 ? 21.077 37.033 -35.176 1.00 64.94 182 ARG A N 1
ATOM 1342 C CA . ARG A 1 182 ? 20.173 37.527 -34.113 1.00 64.94 182 ARG A CA 1
ATOM 1343 C C . ARG A 1 182 ? 19.895 36.511 -32.987 1.00 64.94 182 ARG A C 1
ATOM 1345 O O . ARG A 1 182 ? 19.609 36.925 -31.872 1.00 64.94 182 ARG A O 1
ATOM 1352 N N . ARG A 1 183 ? 20.002 35.202 -33.264 1.00 64.94 183 ARG A N 1
ATOM 1353 C CA . ARG A 1 183 ? 19.848 34.115 -32.275 1.00 64.94 183 ARG A CA 1
ATOM 1354 C C . ARG A 1 183 ? 21.045 33.961 -31.327 1.00 64.94 183 ARG A C 1
ATOM 1356 O O . ARG A 1 183 ? 20.819 33.654 -30.169 1.00 64.94 183 ARG A O 1
ATOM 1363 N N . LEU A 1 184 ? 22.277 34.224 -31.778 1.00 65.06 184 LEU A N 1
ATOM 1364 C CA . LEU A 1 184 ? 23.468 34.183 -30.913 1.00 65.06 184 LEU A CA 1
ATOM 1365 C C . LEU A 1 184 ? 23.550 35.418 -30.003 1.00 65.06 184 LEU A C 1
ATOM 1367 O O . LEU A 1 184 ? 24.144 35.352 -28.945 1.00 65.06 184 LEU A O 1
ATOM 1371 N N . ARG A 1 185 ? 22.920 36.535 -30.395 1.00 64.94 185 ARG A N 1
ATOM 1372 C CA . ARG A 1 185 ? 22.811 37.749 -29.563 1.00 64.94 185 ARG A CA 1
ATOM 1373 C C . ARG A 1 185 ? 21.779 37.634 -28.426 1.00 64.94 185 ARG A C 1
ATOM 1375 O O . ARG A 1 185 ? 21.621 38.587 -27.676 1.00 64.94 185 ARG A O 1
ATOM 1382 N N . ARG A 1 186 ? 21.008 36.540 -28.376 1.00 63.94 186 ARG A N 1
ATOM 1383 C CA . ARG A 1 186 ? 19.970 36.272 -27.360 1.00 63.94 186 ARG A CA 1
ATOM 1384 C C . ARG A 1 186 ? 20.326 35.121 -26.407 1.00 63.94 186 ARG A C 1
ATOM 1386 O O . ARG A 1 186 ? 19.570 34.908 -25.466 1.00 63.94 186 ARG A O 1
ATOM 1393 N N . MET A 1 187 ? 21.390 34.369 -26.691 1.00 56.84 187 MET A N 1
ATOM 1394 C CA . MET A 1 187 ? 22.019 33.435 -25.747 1.00 56.84 187 MET A CA 1
ATOM 1395 C C . MET A 1 187 ? 23.078 34.186 -24.952 1.00 56.84 187 MET A C 1
ATOM 1397 O O . MET A 1 187 ? 23.269 33.817 -23.779 1.00 56.84 187 MET A O 1
#

Mean predicted aligned error: 11.26 Å

Secondary structure (DSSP, 8-state):
-TTTS--PPPPPHHHHHHHHHHHHHHHHHHHHHHHHHHHHHHHHHHH-TT-TTHHHHHHHHTSHHHHHHS-HHHHHHTT------TTS-----S--GGGGSHHHHHH--TTTHHHHHHHHHHHHHHHHHHHHTT--TT-HHHHHHHHHHHHHHHHHHSPPPP---PPPPP---SPP-----TTGGG-

Foldseek 3Di:
DCVVPDPDDDDDPVVVVVVVVVVVVVVVVVVVVVVQLVVCQVCCLQQQVLANLCSQLQVQQVHLVSLLPDDLLVSQQRQQDPPPPPPDPDPRLSGHCLCVDCCLVPLADPVCNNVLSSLVSRLNSVSSNCSVVVNDSPNVSSVVSVVVSNVVRVVVVDDDPPPDPDPPDDPPPDDDDPDDPPVNVVD

Solvent-accessible surface area (backbone atoms only — not comparable to full-atom values): 11241 Å² total; per-residue (Å²): 109,70,84,81,71,52,93,70,78,87,71,56,67,77,55,46,53,52,52,50,54,50,50,52,52,51,51,52,50,51,55,49,50,51,53,51,46,53,54,43,50,71,47,28,63,79,63,31,42,33,43,94,65,40,52,66,52,24,67,73,47,73,32,55,68,48,39,34,72,44,54,36,74,57,57,22,38,42,79,54,73,86,74,80,55,87,95,57,93,69,83,69,71,77,48,14,59,65,53,76,34,65,63,49,67,74,72,43,56,88,90,45,46,71,64,50,44,52,50,50,19,44,52,50,30,52,29,33,38,40,35,65,72,66,69,53,84,84,20,58,65,28,51,51,53,51,51,53,52,49,56,52,53,54,62,68,67,51,76,79,76,81,85,67,82,72,77,74,77,77,82,76,82,69,78,75,80,88,72,78,50,80,70,62,78,72,108

Organism: Noccaea caerulescens (NCBI:txid107243)

InterPro domains:
  IPR002687 Nop domain [PF01798] (3-155)
  IPR002687 Nop domain [PS51358] (36-158)
  IPR027105 U4/U6 small nuclear ribonucleoprotein Prp31 [PTHR13904] (2-187)
  IPR036070 Nop domain superfamily [SSF89124] (2-158)
  IPR042239 Nop, C-terminal domain [G3DSA:1.10.246.90] (48-166)

Nearest PDB structures (foldseek):
  8h6l-assembly1_4D  TM=7.979E-01  e=7.267E-12  Homo sapiens
  8h6e-assembly1_4D  TM=7.680E-01  e=1.122E-10  Homo sapiens
  5o9z-assembly1_H  TM=7.625E-01  e=4.753E-10  Homo sapiens
  8qxd-assembly1_L  TM=6.030E-01  e=5.519E-10  Homo sapiens
  7mqa-assembly1_SB  TM=6.551E-01  e=1.909E-05  Homo sapiens

Radius of gyration: 27.24 Å; Cα contacts (8 Å, |Δi|>4): 143; chains: 1; bounding box: 51×52×84 Å